Protein AF-0000000074076017 (afdb_homodimer)

Nearest PDB structures (foldseek):
  8bij-assembly1_B  TM=5.855E-01  e=9.020E-02  Photorhabdus laumondii subsp. laumondii TTO1
  6ix7-assembly1_A  TM=5.011E-01  e=6.304E-02  Aspergillus flavus NRRL3357
  6inw-assembly1_A  TM=4.807E-01  e=4.151E-02  Aspergillus flavus NRRL3357
  6ix3-assembly1_A  TM=4.931E-01  e=9.020E-02  Aspergillus flavus NRRL3357
  7wvs-assembly1_A  TM=3.863E-01  e=3.684E-02  Aspergillus carbonarius ITEM 5010

Sequence (312 aa):
MDAHAKLVGPDVWINQRTGEIIETQTLTKDIKGDVDVGFHKLWIGHILETIDEVGNAKVKVLFWLIRNMDSSNMVKATVRQIAERSGVGEATVKRLMAALRKANVVKLEYGGRWVLNPAVVFKGGHSRRMNVLIRYQSMEQQQLPLELPGNQKKAAMDAHAKLVGPDVWINQRTGEIIETQTLTKDIKGDVDVGFHKLWIGHILETIDEVGNAKVKVLFWLIRNMDSSNMVKATVRQIAERSGVGEATVKRLMAALRKANVVKLEYGGRWVLNPAVVFKGGHSRRMNVLIRYQSMEQQQLPLELPGNQKKAA

Organism: Necator americanus (NCBI:txid51031)

Solvent-accessible surface area (backbone atoms only — not comparable to full-atom values): 18352 Å² total; per-residue (Å²): 138,80,88,74,81,76,80,74,79,70,55,67,59,68,49,82,89,79,64,52,69,44,70,44,59,65,77,69,66,79,71,70,50,66,76,63,66,78,33,31,33,31,22,55,74,60,47,51,72,57,25,76,77,38,52,40,68,51,42,41,45,53,50,46,49,65,71,56,32,47,91,72,30,38,29,83,48,42,65,64,52,47,13,66,74,51,74,32,58,50,72,58,45,50,52,50,52,52,52,33,37,74,64,59,46,31,41,51,50,81,92,33,30,34,34,45,30,49,85,39,39,42,65,76,50,65,70,61,44,51,54,41,35,54,53,60,69,70,54,70,70,62,78,75,70,75,65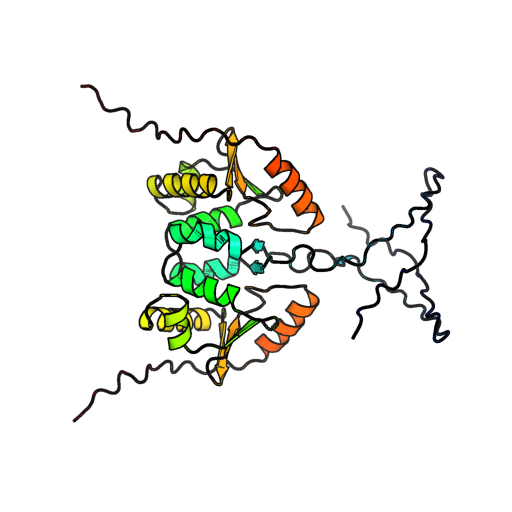,64,75,72,77,65,73,75,85,115,136,78,86,71,79,73,78,75,76,72,58,68,59,66,47,82,89,78,65,52,68,44,71,44,62,67,77,65,68,75,70,72,51,69,73,64,68,77,33,31,33,32,21,54,74,59,47,50,73,56,26,77,76,37,52,41,66,50,43,41,44,51,50,46,49,65,71,56,33,47,91,73,31,38,28,83,48,42,65,65,52,48,14,66,74,52,72,34,56,50,72,58,45,50,52,49,53,52,50,34,37,75,64,60,46,32,41,51,52,81,91,32,29,34,33,46,30,48,85,39,38,41,64,74,50,63,73,60,44,51,55,41,36,54,53,58,68,69,55,70,70,61,78,76,70,75,64,66,72,74,76,63,72,75,83,117

Radius of gyration: 24.8 Å; Cα contacts (8 Å, |Δi|>4): 392; chains: 2; bounding box: 81×65×38 Å

pLDDT: mean 70.75, std 26.22, range [20.38, 97.62]

Foldseek 3Di:
DDPDPPQDFFDFDADVPPRDTPSHSCCVPPVLPPVLPPDDDDPLVVCVVVCVVPDDLLVLLVSVLQVQADQLQKDADDLVRSCVVSVHDSVVSLVSVVVCVVVLQWADDPRRIIHGALNVDHDDDDVSSVVSNVVSVVDDHDDPPVVVVPVPPPPD/DDPDPPQDDFPFDADVPPRDTPSCSCVVVPVLPPVLPPDDDDPLVVCVVVCVVPDDLLVLLVSVLQVQADQLQKDADDLVRSCVVSVHDSVVSLVSVVVCVVVLQWADDPRRIIHGALNHDHDDDDVSSVVSNVVSVVDDHPDPPVVVVPVPPPPD

Secondary structure (DSSP, 8-state):
------------EE-TTT--EE-------S--S-SSTTPEEE-HHHHHHHHTTT--HHHHHHHHHHHH--TTSEEE--HHHHHHHHT--HHHHHHHHHHHHHTTSEEEETTTEEEE-TTTEE-S-HHHHHHHHHHHHH----------TT------/------------EE-TTT--EE-------S--S-SSTTPEEE-HHHHHHHHTTT--HHHHHHHHHHHH--TTSEEE--HHHHHHHHT--HHHHHHHHHHHHHTTSEEEETTTEEEE-TTTEE-S-HHHHHHHHHHHHH----------TT------

Structure (mmCIF, N/CA/C/O backbone):
data_AF-0000000074076017-model_v1
#
loop_
_entity.id
_entity.type
_entity.pdbx_description
1 polymer 'Firmicute plasmid replication protein'
#
loop_
_atom_site.group_PDB
_atom_site.id
_atom_site.type_symbol
_atom_site.label_atom_id
_atom_site.label_alt_id
_atom_site.label_comp_id
_atom_site.label_asym_id
_atom_site.label_entity_id
_atom_site.label_seq_id
_atom_site.pdbx_PDB_ins_code
_atom_site.Cartn_x
_atom_site.Cartn_y
_atom_site.Cartn_z
_atom_site.occupancy
_atom_site.B_iso_or_equiv
_atom_site.auth_seq_id
_atom_site.auth_comp_id
_atom_site.auth_asym_id
_atom_site.auth_atom_id
_atom_site.pdbx_PDB_model_num
ATOM 1 N N . MET A 1 1 ? 25.312 -22.094 10.094 1 20.38 1 MET A N 1
ATOM 2 C CA . MET A 1 1 ? 26.297 -21.578 9.141 1 20.38 1 MET A CA 1
ATOM 3 C C . MET A 1 1 ? 26.469 -20.078 9.305 1 20.38 1 MET A C 1
ATOM 5 O O . MET A 1 1 ? 25.5 -19.312 9.219 1 20.38 1 MET A O 1
ATOM 9 N N . ASP A 1 2 ? 27.531 -19.469 10.086 1 21.5 2 ASP A N 1
ATOM 10 C CA . ASP A 1 2 ? 27.766 -18.312 10.938 1 21.5 2 ASP A CA 1
ATOM 11 C C . ASP A 1 2 ? 28.062 -17.062 10.094 1 21.5 2 ASP A C 1
ATOM 13 O O . ASP A 1 2 ? 29 -17.062 9.289 1 21.5 2 ASP A O 1
ATOM 17 N N . ALA A 1 3 ? 27.109 -16.312 9.703 1 26.08 3 ALA A N 1
ATOM 18 C CA . ALA A 1 3 ? 27.297 -15.133 8.852 1 26.08 3 ALA A CA 1
ATOM 19 C C . ALA A 1 3 ? 28.391 -14.219 9.414 1 26.08 3 ALA A C 1
ATOM 21 O O . ALA A 1 3 ? 28.219 -13.625 10.484 1 26.08 3 ALA A O 1
ATOM 22 N N . HIS A 1 4 ? 29.781 -14.516 9.43 1 25.91 4 HIS A N 1
ATOM 23 C CA . HIS A 1 4 ? 30.922 -13.828 10.008 1 25.91 4 HIS A CA 1
ATOM 24 C C . HIS A 1 4 ? 31.109 -12.453 9.383 1 25.91 4 HIS A C 1
ATOM 26 O O . HIS A 1 4 ? 31.109 -12.312 8.156 1 25.91 4 HIS A O 1
ATOM 32 N N . ALA A 1 5 ? 30.891 -11.359 10.07 1 25.94 5 ALA A N 1
ATOM 33 C CA . ALA A 1 5 ? 31.062 -9.922 9.891 1 25.94 5 ALA A CA 1
ATOM 34 C C . ALA A 1 5 ? 32.531 -9.586 9.578 1 25.94 5 ALA A C 1
ATOM 36 O O . ALA A 1 5 ? 33.406 -9.875 10.383 1 25.94 5 ALA A O 1
ATOM 37 N N . LYS A 1 6 ? 33.094 -10.023 8.539 1 27.81 6 LYS A N 1
ATOM 38 C CA . LYS A 1 6 ? 34.531 -9.688 8.43 1 27.81 6 LYS A CA 1
ATOM 39 C C . LYS A 1 6 ? 34.719 -8.172 8.414 1 27.81 6 LYS A C 1
ATOM 41 O O . LYS A 1 6 ? 34.031 -7.457 7.688 1 27.81 6 LYS A O 1
ATOM 46 N N . LEU A 1 7 ? 35.344 -7.582 9.422 1 25.86 7 LEU A N 1
ATOM 47 C CA . LEU A 1 7 ? 35.844 -6.262 9.766 1 25.86 7 LEU A CA 1
ATOM 48 C C . LEU A 1 7 ? 36.719 -5.715 8.641 1 25.86 7 LEU A C 1
ATOM 50 O O . LEU A 1 7 ? 37.656 -6.383 8.188 1 25.86 7 LEU A O 1
ATOM 54 N N . VAL A 1 8 ? 36.25 -5.23 7.559 1 31.55 8 VAL A N 1
ATOM 55 C CA . VAL A 1 8 ? 37.219 -4.684 6.617 1 31.55 8 VAL A CA 1
ATOM 56 C C . VAL A 1 8 ? 37.938 -3.496 7.25 1 31.55 8 VAL A C 1
ATOM 58 O O . VAL A 1 8 ? 37.375 -2.758 8.047 1 31.55 8 VAL A O 1
ATOM 61 N N . GLY A 1 9 ? 39.25 -3.398 7.438 1 29.64 9 GLY A N 1
ATOM 62 C CA . GLY A 1 9 ? 40.219 -2.484 8.016 1 29.64 9 GLY A CA 1
ATOM 63 C C . GLY A 1 9 ? 39.875 -1.024 7.781 1 29.64 9 GLY A C 1
ATOM 64 O O . GLY A 1 9 ? 38.969 -0.708 7.004 1 29.64 9 GLY A O 1
ATOM 65 N N . PRO A 1 10 ? 40.688 -0.028 8.445 1 30.12 10 PRO A N 1
ATOM 66 C CA . PRO A 1 10 ? 40.531 1.41 8.68 1 30.12 10 PRO A CA 1
ATOM 67 C C . PRO A 1 10 ? 40.656 2.23 7.395 1 30.12 10 PRO A C 1
ATOM 69 O O . PRO A 1 10 ? 41.5 1.948 6.551 1 30.12 10 PRO A O 1
ATOM 72 N N . ASP A 1 11 ? 39.906 2.469 6.426 1 34.12 11 ASP A N 1
ATOM 73 C CA . ASP A 1 11 ? 40.344 3.268 5.285 1 34.12 11 ASP A CA 1
ATOM 74 C C . ASP A 1 11 ? 40.312 4.758 5.613 1 34.12 11 ASP A C 1
ATOM 76 O O . ASP A 1 11 ? 39.469 5.219 6.379 1 34.12 11 ASP A O 1
ATOM 80 N N . VAL A 1 12 ? 41.531 5.379 5.727 1 35.31 12 VAL A N 1
ATOM 81 C CA . VAL A 1 12 ? 41.844 6.773 6.004 1 35.31 12 VAL A CA 1
ATOM 82 C C . VAL A 1 12 ? 41.5 7.633 4.785 1 35.31 12 VAL A C 1
ATOM 84 O O . VAL A 1 12 ? 41.969 7.355 3.676 1 35.31 12 VAL A O 1
ATOM 87 N N . TRP A 1 13 ? 40.469 8.391 4.609 1 36.28 13 TRP A N 1
ATOM 88 C CA . TRP A 1 13 ? 40.125 9.25 3.473 1 36.28 13 TRP A CA 1
ATOM 89 C C . TRP A 1 13 ? 40.531 10.695 3.754 1 36.28 13 TRP A C 1
ATOM 91 O O . TRP A 1 13 ? 40.375 11.18 4.875 1 36.28 13 TRP A O 1
ATOM 101 N N . ILE A 1 14 ? 41.562 11.328 3.119 1 33.97 14 ILE A N 1
ATOM 102 C CA . ILE A 1 14 ? 42.062 12.688 3.281 1 33.97 14 ILE A CA 1
ATOM 103 C C . ILE A 1 14 ? 41.375 13.625 2.311 1 33.97 14 ILE A C 1
ATOM 105 O O . ILE A 1 14 ? 41.219 13.32 1.124 1 33.97 14 ILE A O 1
ATOM 109 N N . ASN A 1 15 ? 40.781 14.922 2.721 1 34.12 15 ASN A N 1
ATOM 110 C CA . ASN A 1 15 ? 40.156 16 1.948 1 34.12 15 ASN A CA 1
ATOM 111 C C . ASN A 1 15 ? 41.219 16.859 1.255 1 34.12 15 ASN A C 1
ATOM 113 O O . ASN A 1 15 ? 42.156 17.359 1.9 1 34.12 15 ASN A O 1
ATOM 117 N N . GLN A 1 16 ? 41.406 16.906 0.09 1 38.16 16 GLN A N 1
ATOM 118 C CA . GLN A 1 16 ? 42.469 17.594 -0.639 1 38.16 16 GLN A CA 1
ATOM 119 C C . GLN A 1 16 ? 42.438 19.094 -0.387 1 38.16 16 GLN A C 1
ATOM 121 O O . GLN A 1 16 ? 43.469 19.75 -0.347 1 38.16 16 GLN A O 1
ATOM 126 N N . ARG A 1 17 ? 41.25 19.641 -0.378 1 34.56 17 ARG A N 1
ATOM 127 C CA . ARG A 1 17 ? 41.188 21.094 -0.317 1 34.56 17 ARG A CA 1
ATOM 128 C C . ARG A 1 17 ? 41.688 21.609 1.027 1 34.56 17 ARG A C 1
ATOM 130 O O . ARG A 1 17 ? 42.438 22.562 1.081 1 34.56 17 ARG A O 1
ATOM 137 N N . THR A 1 18 ? 41.219 20.938 2.195 1 39.97 18 THR A N 1
ATOM 138 C CA . THR A 1 18 ? 41.469 21.516 3.512 1 39.97 18 THR A CA 1
ATOM 139 C C . THR A 1 18 ? 42.625 20.828 4.203 1 39.97 18 THR A C 1
ATOM 141 O O . THR A 1 18 ? 43.188 21.344 5.176 1 39.97 18 THR A O 1
ATOM 144 N N . GLY A 1 19 ? 43.281 19.75 3.887 1 35.03 19 GLY A N 1
ATOM 145 C CA . GLY A 1 19 ? 44.344 19.031 4.582 1 35.03 19 GLY A CA 1
ATOM 146 C C . GLY A 1 19 ? 43.812 18.078 5.641 1 35.03 19 GLY A C 1
ATOM 147 O O . GLY A 1 19 ? 44.594 17.438 6.344 1 35.03 19 GLY A O 1
ATOM 148 N N . GLU A 1 20 ? 42.719 18.312 6.129 1 31.77 20 GLU A N 1
ATOM 149 C CA . GLU A 1 20 ? 42.281 17.578 7.312 1 31.77 20 GLU A CA 1
ATOM 150 C C . GLU A 1 20 ? 42.281 16.078 7.059 1 31.77 20 GLU A C 1
ATOM 152 O O . GLU A 1 20 ? 41.906 15.625 5.969 1 31.77 20 GLU A O 1
ATOM 157 N N . ILE A 1 21 ? 43.094 15.297 7.758 1 31.3 21 ILE A N 1
ATOM 158 C CA . ILE A 1 21 ? 43.25 13.844 7.809 1 31.3 21 ILE A CA 1
ATOM 159 C C . ILE A 1 21 ? 42.094 13.211 8.555 1 31.3 21 ILE A C 1
ATOM 161 O O . ILE A 1 21 ? 41.75 13.633 9.664 1 31.3 21 ILE A O 1
ATOM 165 N N . ILE A 1 22 ? 40.969 13.016 8.156 1 31 22 ILE A N 1
ATOM 166 C CA . ILE A 1 22 ? 40.094 12.32 9.102 1 31 22 ILE A CA 1
ATO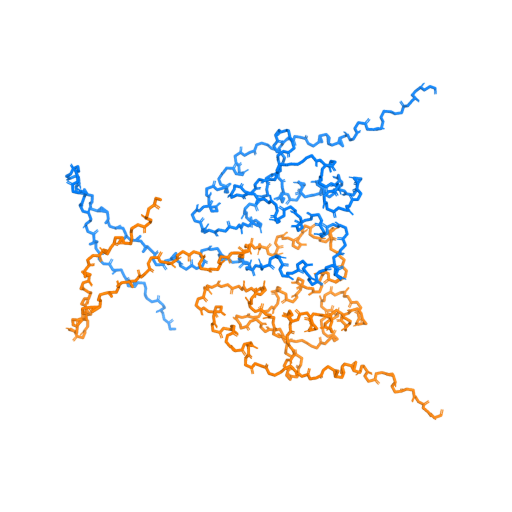M 167 C C . ILE A 1 22 ? 40.344 10.812 9.023 1 31 22 ILE A C 1
ATOM 169 O O . ILE A 1 22 ? 40.594 10.273 7.941 1 31 22 ILE A O 1
ATOM 173 N N . GLU A 1 23 ? 40.906 10.242 9.891 1 29.41 23 GLU A N 1
ATOM 174 C CA . GLU A 1 23 ? 40.969 8.805 10.109 1 29.41 23 GLU A CA 1
ATOM 175 C C . GLU A 1 23 ? 39.562 8.18 10.148 1 29.41 23 GLU A C 1
ATOM 177 O O . GLU A 1 23 ? 38.75 8.578 10.961 1 29.41 23 GLU A O 1
ATOM 182 N N . THR A 1 24 ? 38.625 8.484 9.375 1 27.62 24 THR A N 1
ATOM 183 C CA . THR A 1 24 ? 37.375 7.93 9.812 1 27.62 24 THR A CA 1
ATOM 184 C C . THR A 1 24 ? 37.344 6.418 9.617 1 27.62 24 THR A C 1
ATOM 186 O O . THR A 1 24 ? 37.844 5.906 8.625 1 27.62 24 THR A O 1
ATOM 189 N N . GLN A 1 25 ? 37.656 5.602 10.453 1 26.59 25 GLN A N 1
ATOM 190 C CA . GLN A 1 25 ? 37.344 4.176 10.5 1 26.59 25 GLN A CA 1
ATOM 191 C C . GLN A 1 25 ? 35.969 3.896 9.898 1 26.59 25 GLN A C 1
ATOM 193 O O . GLN A 1 25 ? 34.938 4.168 10.523 1 26.59 25 GLN A O 1
ATOM 198 N N . THR A 1 26 ? 35.625 4.504 8.773 1 26.7 26 THR A N 1
ATOM 199 C CA . THR A 1 26 ? 34.188 4.445 8.508 1 26.7 26 THR A CA 1
ATOM 200 C C . THR A 1 26 ? 33.719 3 8.453 1 26.7 26 THR A C 1
ATOM 202 O O . THR A 1 26 ? 34.156 2.229 7.598 1 26.7 26 THR A O 1
ATOM 205 N N . LEU A 1 27 ? 33.812 2.092 9.43 1 24.69 27 LEU A N 1
ATOM 206 C CA . LEU A 1 27 ? 32.938 0.941 9.641 1 24.69 27 LEU A CA 1
ATOM 207 C C . LEU A 1 27 ? 31.609 1.12 8.906 1 24.69 27 LEU A C 1
ATOM 209 O O . LEU A 1 27 ? 30.75 1.871 9.359 1 24.69 27 LEU A O 1
ATOM 213 N N . THR A 1 28 ? 31.594 1.646 7.766 1 28.39 28 THR A N 1
ATOM 214 C CA . THR A 1 28 ? 30.422 1.836 6.934 1 28.39 28 THR A CA 1
ATOM 215 C C . THR A 1 28 ? 29.609 0.546 6.844 1 28.39 28 THR A C 1
ATOM 217 O O . THR A 1 28 ? 30.062 -0.442 6.266 1 28.39 28 THR A O 1
ATOM 220 N N . LYS A 1 29 ? 29.25 -0.044 7.91 1 29.8 29 LYS A N 1
ATOM 221 C CA . LYS A 1 29 ? 28.438 -1.242 8.125 1 29.8 29 LYS A CA 1
ATOM 222 C C . LYS A 1 29 ? 27.594 -1.562 6.902 1 29.8 29 LYS A C 1
ATOM 224 O O . LYS A 1 29 ? 26.891 -0.692 6.383 1 29.8 29 LYS A O 1
ATOM 229 N N . ASP A 1 30 ? 28.016 -2.352 5.957 1 31.27 30 ASP A N 1
ATOM 230 C CA . ASP A 1 30 ? 27.375 -3.172 4.93 1 31.27 30 ASP A CA 1
ATOM 231 C C . ASP A 1 30 ? 25.906 -3.379 5.238 1 31.27 30 ASP A C 1
ATOM 233 O O . ASP A 1 30 ? 25.281 -4.312 4.73 1 31.27 30 ASP A O 1
ATOM 237 N N . ILE A 1 31 ? 25.484 -3.021 6.336 1 33.38 31 ILE A N 1
ATOM 238 C CA . ILE A 1 31 ? 24.062 -2.914 6.691 1 33.38 31 ILE A CA 1
ATOM 239 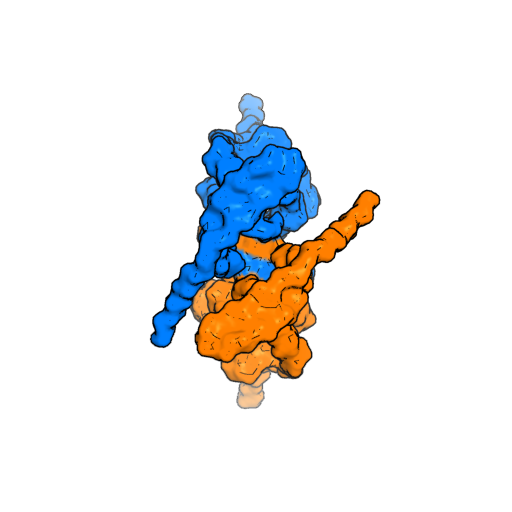C C . ILE A 1 31 ? 23.312 -2.197 5.578 1 33.38 31 ILE A C 1
ATOM 241 O O . ILE A 1 31 ? 22.906 -1.042 5.734 1 33.38 31 ILE A O 1
ATOM 245 N N . LYS A 1 32 ? 23.922 -1.704 4.66 1 39.81 32 LYS A N 1
ATOM 246 C CA . LYS A 1 32 ? 23.266 -1.249 3.443 1 39.81 32 LYS A CA 1
ATOM 247 C C . LYS A 1 32 ? 22 -2.061 3.17 1 39.81 32 LYS A C 1
ATOM 249 O O . LYS A 1 32 ? 21.391 -1.927 2.111 1 39.81 32 LYS A O 1
ATOM 254 N N . GLY A 1 33 ? 21.969 -3.184 3.701 1 39.47 33 GLY A N 1
ATOM 255 C CA . GLY A 1 33 ? 20.766 -3.996 3.545 1 39.47 33 GLY A CA 1
ATOM 256 C C . GLY A 1 33 ? 19.484 -3.199 3.684 1 39.47 33 GLY A C 1
ATOM 257 O O . GLY A 1 33 ? 19.516 -2.031 4.078 1 39.47 33 GLY A O 1
ATOM 258 N N . ASP A 1 34 ? 18.484 -3.723 3.053 1 49.12 34 ASP A N 1
ATOM 259 C CA . ASP A 1 34 ? 17.141 -3.16 3.006 1 49.12 34 ASP A CA 1
ATOM 260 C C . ASP A 1 34 ? 16.703 -2.652 4.379 1 49.12 34 ASP A C 1
ATOM 262 O O . ASP A 1 34 ? 16.219 -3.426 5.211 1 49.12 34 ASP A O 1
ATOM 266 N N . VAL A 1 35 ? 17.531 -1.625 5.004 1 55.53 35 VAL A N 1
ATOM 267 C CA . VAL A 1 35 ? 17.266 -1.035 6.312 1 55.53 35 VAL A CA 1
ATOM 268 C C . VAL A 1 35 ? 15.773 -0.764 6.469 1 55.53 35 VAL A C 1
ATOM 270 O O . VAL A 1 35 ? 15.273 -0.633 7.586 1 55.53 35 VAL A O 1
ATOM 273 N N . ASP A 1 36 ? 15.172 -0.475 5.426 1 65.38 36 ASP A N 1
ATOM 274 C CA . ASP A 1 36 ? 13.727 -0.352 5.566 1 65.38 36 ASP A CA 1
ATOM 275 C C . ASP A 1 36 ? 13.055 -1.724 5.555 1 65.38 36 ASP A C 1
ATOM 277 O O . ASP A 1 36 ? 12.203 -1.997 4.707 1 65.38 36 ASP A O 1
ATOM 281 N N . VAL A 1 37 ? 13.609 -2.471 6.684 1 66.44 37 VAL A N 1
ATOM 282 C CA . VAL A 1 37 ? 13.109 -3.832 6.855 1 66.44 37 VAL A CA 1
ATOM 283 C C . VAL A 1 37 ? 11.633 -3.795 7.246 1 66.44 37 VAL A C 1
ATOM 285 O O . VAL A 1 37 ? 11.203 -2.904 7.98 1 66.44 37 VAL A O 1
ATOM 288 N N . GLY A 1 38 ? 10.812 -4.434 6.621 1 78.88 38 GLY A N 1
ATOM 289 C CA . GLY A 1 38 ? 9.398 -4.527 6.953 1 78.88 38 GLY A CA 1
ATOM 290 C C . GLY A 1 38 ? 8.5 -3.885 5.91 1 78.88 38 GLY A C 1
ATOM 291 O O . GLY A 1 38 ? 7.309 -4.188 5.844 1 78.88 38 GLY A O 1
ATOM 292 N N . PHE A 1 39 ? 9.195 -2.963 5.184 1 87.88 39 PHE A N 1
ATOM 293 C CA . PHE A 1 39 ? 8.398 -2.242 4.195 1 87.88 39 PHE A CA 1
ATOM 294 C C . PHE A 1 39 ? 8.188 -3.09 2.947 1 87.88 39 PHE A C 1
ATOM 296 O O . PHE A 1 39 ? 9.102 -3.789 2.506 1 87.88 39 PHE A O 1
ATOM 303 N N . HIS A 1 40 ? 6.973 -2.986 2.514 1 91.25 40 HIS A N 1
ATOM 304 C CA . HIS A 1 40 ? 6.672 -3.451 1.165 1 91.25 40 HIS A CA 1
ATOM 305 C C . HIS A 1 40 ? 6.766 -2.311 0.156 1 91.25 40 HIS A C 1
ATOM 307 O O . HIS A 1 40 ? 6.355 -1.185 0.445 1 91.25 40 HIS A O 1
ATOM 313 N N . LYS A 1 41 ? 7.344 -2.641 -0.947 1 90.62 41 LYS A N 1
ATOM 314 C CA . LYS A 1 41 ? 7.324 -1.714 -2.074 1 90.62 41 LYS A CA 1
ATOM 315 C C . LYS A 1 41 ? 6.066 -1.899 -2.918 1 90.62 41 LYS A C 1
ATOM 317 O O . LYS A 1 41 ? 5.777 -3.008 -3.375 1 90.62 41 LYS A O 1
ATOM 322 N N . LEU A 1 42 ? 5.301 -0.85 -2.998 1 91.5 42 LEU A N 1
ATOM 323 C CA . LEU A 1 42 ? 4.078 -0.871 -3.793 1 91.5 42 LEU A CA 1
ATOM 324 C C . LEU A 1 42 ? 4.113 0.2 -4.879 1 91.5 42 LEU A C 1
ATOM 326 O O . LEU A 1 42 ? 4.457 1.354 -4.605 1 91.5 42 LEU A O 1
ATOM 330 N N . TRP A 1 43 ? 3.941 -0.295 -6.082 1 87.06 43 TRP A N 1
ATOM 331 C CA . TRP A 1 43 ? 3.693 0.684 -7.137 1 87.06 43 TRP A CA 1
ATOM 332 C C . TRP A 1 43 ? 2.244 1.156 -7.113 1 87.06 43 TRP A C 1
ATOM 334 O O . TRP A 1 43 ? 1.376 0.546 -7.742 1 87.06 43 TRP A O 1
ATOM 344 N N . ILE A 1 44 ? 2.01 2.209 -6.504 1 78.56 44 ILE A N 1
ATOM 345 C CA . ILE A 1 44 ? 0.667 2.699 -6.215 1 78.56 44 ILE A CA 1
ATOM 346 C C . ILE A 1 44 ? -0.053 3.027 -7.523 1 78.56 44 ILE A C 1
ATOM 348 O O . ILE A 1 44 ? -1.256 2.785 -7.652 1 78.56 44 ILE A O 1
ATOM 352 N N . GLY A 1 45 ? 0.681 3.592 -8.539 1 74 45 GLY A N 1
ATOM 353 C CA . GLY A 1 45 ? 0.062 3.861 -9.82 1 74 45 GLY A CA 1
ATOM 354 C C . GLY A 1 45 ? -0.585 2.637 -10.445 1 74 45 GLY A C 1
ATOM 355 O O . GLY A 1 45 ? -1.716 2.705 -10.93 1 74 45 GLY A O 1
ATOM 356 N N . HIS A 1 46 ? 0.059 1.546 -10.359 1 73.81 46 HIS A N 1
ATOM 357 C CA . HIS A 1 46 ? -0.452 0.317 -10.961 1 73.81 46 HIS A CA 1
ATOM 358 C C . HIS A 1 46 ? -1.566 -0.286 -10.109 1 73.81 46 HIS A C 1
ATOM 360 O O . HIS A 1 46 ? -2.543 -0.817 -10.641 1 73.81 46 HIS A O 1
ATOM 366 N N . ILE A 1 47 ? -1.414 -0.201 -8.805 1 72.56 47 ILE A N 1
ATOM 367 C CA . ILE A 1 47 ? -2.432 -0.734 -7.906 1 72.56 47 ILE A CA 1
ATOM 368 C C . ILE A 1 47 ? -3.74 0.029 -8.102 1 72.56 47 ILE A C 1
ATOM 370 O O . ILE A 1 47 ? -4.812 -0.574 -8.164 1 72.56 47 ILE A O 1
ATOM 374 N N . LEU A 1 48 ? -3.602 1.332 -8.195 1 69.06 48 LEU A N 1
ATOM 375 C CA . LEU A 1 48 ? -4.773 2.184 -8.375 1 69.06 48 LEU A CA 1
ATOM 376 C C . LEU A 1 48 ? -5.492 1.854 -9.68 1 69.06 48 LEU A C 1
ATOM 378 O O . LEU A 1 48 ? -6.723 1.925 -9.75 1 69.06 48 LEU A O 1
ATOM 382 N N . GLU A 1 49 ? -4.797 1.53 -10.672 1 69.06 49 GLU A N 1
ATOM 383 C CA . GLU A 1 49 ? -5.398 1.165 -11.945 1 69.06 49 GLU A CA 1
ATOM 384 C C . GLU A 1 49 ? -6.223 -0.112 -11.828 1 69.06 49 GLU A C 1
ATOM 386 O O . GLU A 1 49 ? -7.199 -0.3 -12.555 1 69.06 49 GLU A O 1
ATOM 391 N N . THR A 1 50 ? -5.797 -0.946 -10.898 1 62.5 50 THR A N 1
ATOM 392 C CA . THR A 1 50 ? -6.473 -2.227 -10.719 1 62.5 50 THR A CA 1
ATOM 393 C C . THR A 1 50 ? -7.566 -2.115 -9.664 1 62.5 50 THR A C 1
ATOM 395 O O . THR A 1 50 ? -8.562 -2.844 -9.711 1 62.5 50 THR A O 1
ATOM 398 N N . ILE A 1 51 ? -7.32 -1.07 -8.719 1 58.31 51 ILE A N 1
ATOM 399 C CA . ILE A 1 51 ? -8.117 -0.932 -7.504 1 58.31 51 ILE A CA 1
ATOM 400 C C . ILE A 1 51 ? -9.5 -0.372 -7.852 1 58.31 51 ILE A C 1
ATOM 402 O O . ILE A 1 51 ? -10.484 -0.663 -7.172 1 58.31 51 ILE A O 1
ATOM 406 N N . ASP A 1 52 ? -9.547 0.617 -8.883 1 59.59 52 ASP A N 1
ATOM 407 C CA . ASP A 1 52 ? -10.883 1.168 -9.102 1 59.59 52 ASP A CA 1
ATOM 408 C C . ASP A 1 52 ? -11.953 0.092 -8.938 1 59.59 52 ASP A C 1
ATOM 410 O O . ASP A 1 52 ? -13.07 0.38 -8.5 1 59.59 52 ASP A O 1
ATOM 414 N N . GLU A 1 53 ? -11.484 -1.075 -9.055 1 57.81 53 GLU A N 1
ATOM 415 C CA . GLU A 1 53 ? -12.43 -2.174 -8.859 1 57.81 53 GLU A CA 1
ATOM 416 C C . GLU A 1 53 ? -12.484 -2.6 -7.395 1 57.81 53 GLU A C 1
ATOM 418 O O . GLU A 1 53 ? -13.469 -3.201 -6.957 1 57.81 53 GLU A O 1
ATOM 423 N N . VAL A 1 54 ? -11.508 -2.207 -6.688 1 56.78 54 VAL A N 1
ATOM 424 C CA . VAL A 1 54 ? -11.352 -2.865 -5.395 1 56.78 54 VAL A CA 1
ATOM 425 C C . VAL A 1 54 ? -11.578 -1.857 -4.27 1 56.78 54 VAL A C 1
ATOM 427 O O . VAL A 1 54 ? -12.156 -2.191 -3.234 1 56.78 54 VAL A O 1
ATOM 430 N N . GLY A 1 55 ? -11.375 -0.601 -4.652 1 63.88 55 GLY A N 1
ATOM 431 C CA . GLY A 1 55 ? -11.297 0.274 -3.494 1 63.88 55 GLY A CA 1
ATOM 432 C C . GLY A 1 55 ? -12.602 0.98 -3.182 1 63.88 55 GLY A C 1
ATOM 433 O O . GLY A 1 55 ? -13.43 1.183 -4.07 1 63.88 55 GLY A O 1
ATOM 434 N N . ASN A 1 56 ? -12.867 1.112 -1.838 1 78.06 56 ASN A N 1
ATOM 435 C CA . ASN A 1 56 ? -13.945 1.97 -1.371 1 78.06 56 ASN A CA 1
ATOM 436 C C . ASN A 1 56 ? -13.492 3.416 -1.214 1 78.06 56 ASN A C 1
ATOM 438 O O . ASN A 1 56 ? -12.375 3.766 -1.605 1 78.06 56 ASN A O 1
ATOM 442 N N . ALA A 1 57 ? -14.438 4.266 -0.778 1 81.31 57 ALA A N 1
ATOM 443 C CA . ALA A 1 57 ? -14.18 5.699 -0.646 1 81.31 57 ALA A CA 1
ATOM 444 C C . ALA A 1 57 ? -12.969 5.961 0.243 1 81.31 57 ALA A C 1
ATOM 446 O O . ALA A 1 57 ? -12.156 6.844 -0.047 1 81.31 57 ALA A O 1
ATOM 447 N N . LYS A 1 58 ? -12.703 5.16 1.299 1 83.12 58 LYS A N 1
ATOM 448 C CA . LYS A 1 58 ? -11.609 5.359 2.236 1 83.12 58 LYS A CA 1
ATOM 449 C C . LYS A 1 58 ? -10.266 5.039 1.586 1 83.12 58 LYS A C 1
ATOM 451 O O . LYS A 1 58 ? -9.297 5.785 1.749 1 83.12 58 LYS A O 1
ATOM 456 N N . VAL A 1 59 ? -10.297 4.02 0.826 1 82.94 59 VAL A N 1
ATOM 457 C CA . VAL A 1 59 ? -9.078 3.59 0.148 1 82.94 59 VAL A CA 1
ATOM 458 C C . VAL A 1 59 ? -8.703 4.605 -0.927 1 82.94 59 VAL A C 1
ATOM 460 O O . VAL A 1 59 ? -7.52 4.918 -1.107 1 82.94 59 VAL A O 1
ATOM 463 N N . LYS A 1 60 ? -9.695 5.074 -1.58 1 84.94 60 LYS A N 1
ATOM 464 C CA . LYS A 1 60 ? -9.453 6.094 -2.596 1 84.94 60 LYS A CA 1
ATOM 465 C C . LYS A 1 60 ? -8.75 7.309 -1.998 1 84.94 60 LYS A C 1
ATOM 467 O O . LYS A 1 60 ? -7.797 7.828 -2.578 1 84.94 60 LYS A O 1
ATOM 472 N N . VAL A 1 61 ? -9.188 7.754 -0.885 1 89.81 61 VAL A N 1
ATOM 473 C CA . VAL A 1 61 ? -8.609 8.93 -0.237 1 89.81 61 VAL A CA 1
ATOM 474 C C . VAL A 1 61 ? -7.18 8.609 0.214 1 89.81 61 VAL A C 1
ATOM 476 O O . VAL A 1 61 ? -6.266 9.406 -0.003 1 89.81 61 VAL A O 1
ATOM 479 N N . LEU A 1 62 ? -7.004 7.48 0.818 1 88.56 62 LEU A N 1
ATOM 480 C CA . LEU A 1 62 ? -5.688 7.082 1.3 1 88.56 62 LEU A CA 1
ATOM 481 C C . LEU A 1 62 ? -4.684 7.023 0.154 1 88.56 62 LEU A C 1
ATOM 483 O O . LEU A 1 62 ? -3.586 7.578 0.257 1 88.56 62 LEU A O 1
ATOM 487 N N . PHE A 1 63 ? -5.055 6.426 -0.884 1 86.44 63 PHE A N 1
ATOM 488 C CA . PHE A 1 63 ? -4.141 6.301 -2.014 1 86.44 63 PHE A CA 1
ATOM 489 C C . PHE A 1 63 ? -3.928 7.652 -2.688 1 86.44 63 PHE A C 1
ATOM 491 O O . PHE A 1 63 ? -2.84 7.93 -3.197 1 86.44 63 PHE A O 1
ATOM 498 N N . TRP A 1 64 ? -4.965 8.43 -2.709 1 90.75 64 TRP A N 1
ATOM 499 C CA . TRP A 1 64 ? -4.781 9.781 -3.225 1 90.75 64 TRP A CA 1
ATOM 500 C C . TRP A 1 64 ? -3.729 10.539 -2.422 1 90.75 64 TRP A C 1
ATOM 502 O O . TRP A 1 64 ? -2.877 11.227 -2.99 1 90.75 64 TRP A O 1
ATOM 512 N N . LEU A 1 65 ? -3.807 10.445 -1.074 1 93.5 65 LEU A N 1
ATOM 513 C CA . LEU A 1 65 ? -2.82 11.078 -0.209 1 93.5 65 LEU A CA 1
ATOM 514 C C . LEU A 1 65 ? -1.413 10.594 -0.539 1 93.5 65 LEU A C 1
ATOM 516 O O . LEU A 1 65 ? -0.496 11.406 -0.702 1 93.5 65 LEU A O 1
ATOM 520 N N . ILE A 1 66 ? -1.334 9.297 -0.651 1 92.25 66 ILE A N 1
ATOM 521 C CA . ILE A 1 66 ? -0.033 8.68 -0.887 1 92.25 66 ILE A CA 1
ATOM 522 C C . ILE A 1 66 ? 0.508 9.117 -2.246 1 92.25 66 ILE A C 1
ATOM 524 O O . ILE A 1 66 ? 1.696 9.422 -2.379 1 92.25 66 ILE A O 1
ATOM 528 N N . ARG A 1 67 ? -0.319 9.219 -3.197 1 89.69 67 ARG A N 1
ATOM 529 C CA . ARG A 1 67 ? 0.078 9.586 -4.551 1 89.69 67 ARG A CA 1
ATOM 530 C C . ARG A 1 67 ? 0.48 11.055 -4.625 1 89.69 67 ARG A C 1
ATOM 532 O O . ARG A 1 67 ? 1.295 11.445 -5.469 1 89.69 67 ARG A O 1
ATOM 539 N N . ASN A 1 68 ? -0.057 11.852 -3.736 1 93.75 68 ASN A N 1
ATOM 540 C CA . ASN A 1 68 ? 0.124 13.297 -3.877 1 93.75 68 ASN A CA 1
ATOM 541 C C . ASN A 1 68 ? 1.065 13.852 -2.811 1 93.75 68 ASN A C 1
ATOM 543 O O . ASN A 1 68 ? 1.278 15.062 -2.734 1 93.75 68 ASN A O 1
ATOM 547 N N . MET A 1 69 ? 1.593 13.023 -1.98 1 95.81 69 MET A N 1
ATOM 548 C CA . MET A 1 69 ? 2.553 13.508 -0.995 1 95.81 69 MET A CA 1
ATOM 549 C C . MET A 1 69 ? 3.873 13.883 -1.66 1 95.81 69 MET A C 1
ATOM 551 O O . MET A 1 69 ? 4.266 13.273 -2.656 1 95.81 69 MET A O 1
ATOM 555 N N . ASP A 1 70 ? 4.535 14.859 -1.133 1 95.81 70 ASP A N 1
ATOM 556 C CA . ASP A 1 70 ? 5.828 15.266 -1.671 1 95.81 70 ASP A CA 1
ATOM 557 C C . ASP A 1 70 ? 6.969 14.508 -0.99 1 95.81 70 ASP A C 1
ATOM 559 O O . ASP A 1 70 ? 6.734 13.555 -0.252 1 95.81 70 ASP A O 1
ATOM 563 N N . SER A 1 71 ? 8.203 14.93 -1.217 1 93.69 71 SER A N 1
ATOM 564 C CA . SER A 1 71 ? 9.383 14.219 -0.73 1 93.69 71 SER A CA 1
ATOM 565 C C . SER A 1 71 ? 9.484 14.297 0.79 1 93.69 71 SER A C 1
ATOM 567 O O . SER A 1 71 ? 10.242 13.547 1.405 1 93.69 71 SER A O 1
ATOM 569 N N . SER A 1 72 ? 8.773 15.234 1.372 1 95.25 72 SER A N 1
ATOM 570 C CA . SER A 1 72 ? 8.75 15.352 2.826 1 95.25 72 SER A CA 1
ATOM 571 C C . SER A 1 72 ? 7.516 14.688 3.418 1 95.25 72 SER A C 1
ATOM 573 O O . SER A 1 72 ? 7.184 14.898 4.586 1 95.25 72 SER A O 1
ATOM 575 N N . ASN A 1 73 ? 6.711 13.93 2.656 1 97.19 73 ASN A N 1
ATOM 576 C CA . ASN A 1 73 ? 5.488 13.234 3.037 1 97.19 73 ASN A CA 1
ATOM 577 C C . ASN A 1 73 ? 4.355 14.211 3.336 1 97.19 73 ASN A C 1
ATOM 579 O O . ASN A 1 73 ? 3.43 13.891 4.082 1 97.19 73 ASN A O 1
ATOM 583 N N . MET A 1 74 ? 4.449 15.352 2.715 1 97.5 74 MET A N 1
ATOM 584 C CA . MET A 1 74 ? 3.461 16.391 2.984 1 97.5 74 MET A CA 1
ATOM 585 C C . MET A 1 74 ? 2.477 16.516 1.827 1 97.5 74 MET A C 1
ATOM 587 O O . MET A 1 74 ? 2.875 16.5 0.662 1 97.5 74 MET A O 1
ATOM 591 N N . VAL A 1 75 ? 1.197 16.578 2.146 1 97.62 75 VAL A N 1
ATOM 592 C CA . VAL A 1 75 ? 0.124 16.859 1.204 1 97.62 75 VAL A CA 1
ATOM 593 C C . VAL A 1 75 ? -0.534 18.188 1.571 1 97.62 75 VAL A C 1
ATOM 595 O O . VAL A 1 75 ? -1.062 18.344 2.676 1 97.62 75 VAL A O 1
ATOM 598 N N . LYS A 1 76 ? -0.431 19.109 0.651 1 97.06 76 LYS A N 1
ATOM 599 C CA . LYS A 1 76 ? -1.089 20.391 0.877 1 97.06 76 LYS A CA 1
ATOM 600 C C . LYS A 1 76 ? -2.477 20.422 0.241 1 97.06 76 LYS A C 1
ATOM 602 O O . LYS A 1 76 ? -2.611 20.688 -0.956 1 97.06 76 LYS A O 1
ATOM 607 N N . ALA A 1 77 ? -3.467 20.25 1.045 1 97.12 77 ALA A N 1
ATOM 608 C CA . ALA A 1 77 ? -4.852 20.266 0.577 1 97.12 77 ALA A CA 1
ATOM 609 C C . ALA A 1 77 ? -5.828 20.344 1.747 1 97.12 77 ALA A C 1
ATOM 611 O O . ALA A 1 77 ? -5.645 19.672 2.762 1 97.12 77 ALA A O 1
ATOM 612 N N . THR A 1 78 ? -6.797 21.219 1.602 1 94.88 78 THR A N 1
ATOM 613 C CA . THR A 1 78 ? -7.871 21.234 2.586 1 94.88 78 THR A CA 1
ATOM 614 C C . THR A 1 78 ? -8.75 20 2.453 1 94.88 78 THR A C 1
ATOM 616 O O . THR A 1 78 ? -8.68 19.281 1.452 1 94.88 78 THR A O 1
ATOM 619 N N . VAL A 1 79 ? -9.562 19.75 3.49 1 94.88 79 VAL A N 1
ATOM 620 C CA . VAL A 1 79 ? -10.516 18.641 3.463 1 94.88 79 VAL A CA 1
ATOM 621 C C . VAL A 1 79 ? -11.406 18.766 2.227 1 94.88 79 VAL A C 1
ATOM 623 O O . VAL A 1 79 ? -11.648 17.766 1.534 1 94.88 79 VAL A O 1
ATOM 626 N N . ARG A 1 80 ? -11.805 19.984 1.915 1 96.12 80 ARG A N 1
ATOM 627 C CA . ARG A 1 80 ? -12.633 20.234 0.742 1 96.12 80 ARG A CA 1
ATOM 628 C C . ARG A 1 80 ? -11.891 19.875 -0.541 1 96.12 80 ARG A C 1
ATOM 630 O O . ARG A 1 80 ? -12.453 19.234 -1.435 1 96.12 80 ARG A O 1
ATOM 637 N N . GLN A 1 81 ? -10.703 20.234 -0.647 1 97.38 81 GLN A N 1
ATOM 638 C CA . GLN A 1 81 ? -9.891 19.922 -1.82 1 97.38 81 GLN A CA 1
ATOM 639 C C . GLN A 1 81 ? -9.648 18.422 -1.953 1 97.38 81 GLN A C 1
ATOM 641 O O . GLN A 1 81 ? -9.703 17.875 -3.057 1 97.38 81 GLN A O 1
ATOM 646 N N . ILE A 1 82 ? -9.383 17.75 -0.856 1 96.81 82 ILE A N 1
ATOM 647 C CA . ILE A 1 82 ? -9.211 16.297 -0.872 1 96.81 82 ILE A CA 1
ATOM 648 C C . ILE A 1 82 ? -10.484 15.625 -1.371 1 96.81 82 ILE A C 1
ATOM 650 O O . ILE A 1 82 ? -10.438 14.727 -2.213 1 96.81 82 ILE A O 1
ATOM 654 N N . ALA A 1 83 ? -11.602 16.094 -0.823 1 96.31 83 ALA A N 1
ATOM 655 C CA . ALA A 1 83 ? -12.898 15.562 -1.237 1 96.31 83 ALA A CA 1
ATOM 656 C C . ALA A 1 83 ? -13.102 15.727 -2.74 1 96.31 83 ALA A C 1
ATOM 658 O O . ALA A 1 83 ? -13.422 14.758 -3.439 1 96.31 83 ALA A O 1
ATOM 659 N N . GLU A 1 84 ? -12.859 16.875 -3.293 1 97.19 84 GLU A N 1
ATOM 660 C CA . GLU A 1 84 ? -13.062 17.203 -4.703 1 97.19 84 GLU A CA 1
ATOM 661 C C . GLU A 1 84 ? -12.133 16.375 -5.594 1 97.19 84 GLU A C 1
ATOM 663 O O . GLU A 1 84 ? -12.57 15.812 -6.602 1 97.19 84 GLU A O 1
ATOM 668 N N . ARG A 1 85 ? -10.922 16.203 -5.211 1 95.5 85 ARG A N 1
ATOM 669 C CA . ARG A 1 85 ? -9.906 15.602 -6.074 1 95.5 85 ARG A CA 1
ATOM 670 C C . ARG A 1 85 ? -9.938 14.078 -5.98 1 95.5 85 ARG A C 1
ATOM 672 O O . ARG A 1 85 ? -9.586 13.391 -6.938 1 95.5 85 ARG A O 1
ATOM 679 N N . SER A 1 86 ? -10.32 13.555 -4.887 1 90.94 86 SER A N 1
ATOM 680 C CA . SER A 1 86 ? -10.422 12.102 -4.734 1 90.94 86 SER A CA 1
ATOM 681 C C . SER A 1 86 ? -11.781 11.594 -5.195 1 90.94 86 SER A C 1
ATOM 683 O O . SER A 1 86 ? -11.961 10.391 -5.398 1 90.94 86 SER A O 1
ATOM 685 N N . GLY A 1 87 ? -12.758 12.461 -5.293 1 92.44 87 GLY A N 1
ATOM 686 C CA . GLY A 1 87 ? -14.094 12.055 -5.676 1 92.44 87 GLY A CA 1
ATOM 687 C C . GLY A 1 87 ? -14.867 11.398 -4.547 1 92.44 87 GLY A C 1
ATOM 688 O O . GLY A 1 87 ? -15.688 10.508 -4.777 1 92.44 87 GLY A O 1
ATOM 689 N N . VAL A 1 88 ? -14.484 11.812 -3.307 1 92.38 88 VAL A N 1
ATOM 690 C CA . VAL A 1 88 ? -15.117 11.273 -2.109 1 92.38 88 VAL A CA 1
ATOM 691 C C . VAL A 1 88 ? -15.82 12.391 -1.345 1 92.38 88 VAL A C 1
ATOM 693 O O . VAL A 1 88 ? -15.359 13.539 -1.357 1 92.38 88 VAL A O 1
ATOM 696 N N . GLY A 1 89 ? -16.969 12.039 -0.666 1 94.62 89 GLY A N 1
ATOM 697 C CA . GLY A 1 89 ? -17.719 13.039 0.076 1 94.62 89 GLY A CA 1
ATOM 698 C C . GLY A 1 89 ? -16.938 13.656 1.213 1 94.62 89 GLY A C 1
ATOM 699 O O . GLY A 1 89 ? -16.156 12.977 1.888 1 94.62 89 GLY A O 1
ATOM 700 N N . GLU A 1 90 ? -17.219 14.922 1.412 1 95.88 90 GLU A N 1
ATOM 701 C CA . GLU A 1 90 ? -16.469 15.695 2.404 1 95.88 90 GLU A CA 1
ATOM 702 C C . GLU A 1 90 ? -16.625 15.094 3.799 1 95.88 90 GLU A C 1
ATOM 704 O O . GLU A 1 90 ? -15.664 15.039 4.566 1 95.88 90 GLU A O 1
ATOM 709 N N . ALA A 1 91 ? -17.828 14.727 4.129 1 94.12 91 ALA A N 1
ATOM 710 C CA . ALA A 1 91 ? -18.062 14.141 5.441 1 94.12 91 ALA A CA 1
ATOM 711 C C . ALA A 1 91 ? -17.219 12.883 5.641 1 94.12 91 ALA A C 1
ATOM 713 O O . ALA A 1 91 ? -16.656 12.672 6.719 1 94.12 91 ALA A O 1
ATOM 714 N N . THR A 1 92 ? -17.078 12.055 4.566 1 90.62 92 THR A N 1
ATOM 715 C CA . THR A 1 92 ? -16.266 10.844 4.609 1 90.62 92 THR A CA 1
ATOM 716 C C . THR A 1 92 ? -14.797 11.18 4.766 1 90.62 92 THR A C 1
ATOM 718 O O . THR A 1 92 ? -14.086 10.562 5.566 1 90.62 92 THR A O 1
ATOM 721 N N . VAL A 1 93 ? -14.383 12.164 4.055 1 93.75 93 VAL A N 1
ATOM 722 C CA . VAL A 1 93 ? -12.984 12.586 4.129 1 93.75 93 VAL A CA 1
ATOM 723 C C . VAL A 1 93 ? -12.672 13.094 5.535 1 93.75 93 VAL A C 1
ATOM 725 O O . VAL A 1 93 ? -11.656 12.719 6.125 1 93.75 93 VAL A O 1
ATOM 728 N N . LYS A 1 94 ? -13.555 13.891 6.047 1 93.56 94 LYS A N 1
ATOM 729 C CA . LYS A 1 94 ? -13.352 14.438 7.387 1 93.56 94 LYS A CA 1
ATOM 730 C C . LYS A 1 94 ? -13.195 13.328 8.422 1 93.56 94 LYS A C 1
ATOM 732 O O . LYS A 1 94 ? -12.273 13.359 9.234 1 93.56 94 LYS A O 1
ATOM 737 N N . ARG A 1 95 ? -14.047 12.406 8.359 1 90.69 95 ARG A N 1
ATOM 738 C CA . ARG A 1 95 ? -14.008 11.297 9.305 1 90.69 95 ARG A CA 1
ATOM 739 C C . ARG A 1 95 ? -12.734 10.477 9.133 1 90.69 95 ARG A C 1
ATOM 741 O O . ARG A 1 95 ? -12.117 10.062 10.125 1 90.69 95 ARG A O 1
ATOM 748 N N . LEU A 1 96 ? -12.422 10.203 7.902 1 89.56 96 LEU A N 1
ATOM 749 C CA . LEU A 1 96 ? -11.227 9.422 7.621 1 89.56 96 LEU A CA 1
ATOM 750 C C . LEU A 1 96 ? -9.977 10.133 8.133 1 89.56 96 LEU A C 1
ATOM 752 O O . LEU A 1 96 ? -9.117 9.516 8.766 1 89.56 96 LEU A O 1
ATOM 756 N N . MET A 1 97 ? -9.922 11.438 7.871 1 92.06 97 MET A N 1
ATOM 757 C CA . MET A 1 97 ? -8.75 12.188 8.297 1 92.06 97 MET A CA 1
ATOM 758 C C . MET A 1 97 ? -8.625 12.195 9.82 1 92.06 97 MET A C 1
ATOM 760 O O . MET A 1 97 ? -7.523 12.07 10.359 1 92.06 97 MET A O 1
ATOM 764 N N . ALA A 1 98 ? -9.711 12.297 10.461 1 89.81 98 ALA A N 1
ATOM 765 C CA . ALA A 1 98 ? -9.711 12.227 11.922 1 89.81 98 ALA A CA 1
ATOM 766 C C . ALA A 1 98 ? -9.227 10.867 12.406 1 89.81 98 ALA A C 1
ATOM 768 O O . ALA A 1 98 ? -8.43 10.781 13.344 1 89.81 98 ALA A O 1
ATOM 769 N N . ALA A 1 99 ? -9.695 9.812 11.766 1 87.44 99 ALA A N 1
ATOM 770 C CA . ALA A 1 99 ? -9.305 8.453 12.133 1 87.44 99 ALA A CA 1
ATOM 771 C C . ALA A 1 99 ? -7.82 8.219 11.891 1 87.44 99 ALA A C 1
ATOM 773 O O . ALA A 1 99 ? -7.145 7.578 12.695 1 87.44 99 ALA A O 1
ATOM 774 N N . LEU A 1 100 ? -7.328 8.703 10.766 1 89.69 100 LEU A N 1
ATOM 775 C CA . LEU A 1 100 ? -5.918 8.547 10.422 1 89.69 100 LEU A CA 1
ATOM 776 C C . LEU A 1 100 ? -5.031 9.297 11.414 1 89.69 100 LEU A C 1
ATOM 778 O O . LEU A 1 100 ? -3.943 8.82 11.758 1 89.69 100 LEU A O 1
ATOM 782 N N . ARG A 1 101 ? -5.496 10.422 11.852 1 91 101 ARG A N 1
ATOM 783 C CA . ARG A 1 101 ? -4.773 11.172 12.875 1 91 101 ARG A CA 1
ATOM 784 C C . ARG A 1 101 ? -4.73 10.398 14.188 1 91 101 ARG A C 1
ATOM 786 O O . ARG A 1 101 ? -3.67 10.273 14.812 1 91 101 ARG A O 1
ATOM 793 N N . LYS A 1 102 ? -5.879 9.914 14.57 1 87.56 102 LYS A N 1
ATOM 794 C CA . LYS A 1 102 ? -5.973 9.148 15.812 1 87.56 102 LYS A CA 1
ATOM 795 C C . LYS A 1 102 ? -5.055 7.934 15.781 1 87.56 102 LYS A C 1
ATOM 797 O O . LYS A 1 102 ? -4.457 7.574 16.797 1 87.56 102 LYS A O 1
ATOM 802 N N . ALA A 1 103 ? -4.898 7.344 14.594 1 85.69 103 ALA A N 1
ATOM 803 C CA . ALA A 1 103 ? -4.078 6.145 14.422 1 85.69 103 ALA A CA 1
ATOM 804 C C . ALA A 1 103 ? -2.615 6.508 14.18 1 85.69 103 ALA A C 1
ATOM 806 O O . ALA A 1 103 ? -1.783 5.633 13.938 1 85.69 103 ALA A O 1
ATOM 807 N N . ASN A 1 104 ? -2.234 7.777 14.117 1 88.56 104 ASN A N 1
ATOM 808 C CA . ASN A 1 104 ? -0.889 8.297 13.898 1 88.56 104 ASN A CA 1
ATOM 809 C C . ASN A 1 104 ? -0.366 7.941 12.508 1 88.56 104 ASN A C 1
ATOM 811 O O . ASN A 1 104 ? 0.818 7.645 12.344 1 88.56 104 ASN A O 1
ATOM 815 N N . VAL A 1 105 ? -1.31 7.938 11.602 1 91.06 105 VAL A N 1
ATOM 816 C CA . VAL A 1 105 ? -0.95 7.723 10.203 1 91.06 105 VAL A CA 1
ATOM 817 C C . VAL A 1 105 ? -0.677 9.062 9.531 1 91.06 105 VAL A C 1
ATOM 819 O O . VAL A 1 105 ? 0.141 9.148 8.609 1 91.06 105 VAL A O 1
ATOM 822 N N . VAL A 1 106 ? -1.366 10.086 9.992 1 93.56 106 VAL A N 1
ATOM 823 C CA . VAL A 1 106 ? -1.15 11.438 9.492 1 93.56 106 VAL A CA 1
ATOM 824 C C . VAL A 1 106 ? -1.141 12.422 10.664 1 93.56 106 VAL A C 1
ATOM 826 O O . VAL A 1 106 ? -1.756 12.164 11.703 1 93.56 106 VAL A O 1
ATOM 829 N N . LYS A 1 107 ? -0.441 13.453 10.461 1 94.88 107 LYS A N 1
ATOM 830 C CA . LYS A 1 107 ? -0.523 14.633 11.32 1 94.88 107 LYS A CA 1
ATOM 831 C C . LYS A 1 107 ? -0.907 15.875 10.508 1 94.88 107 LYS A C 1
ATOM 833 O O . LYS A 1 107 ? -0.628 15.945 9.312 1 94.88 107 LYS A O 1
ATOM 838 N N . LEU A 1 108 ? -1.662 16.703 11.109 1 93.5 108 LEU A N 1
ATOM 839 C CA . LEU A 1 108 ? -2.043 17.969 10.492 1 93.5 108 LEU A CA 1
ATOM 840 C C . LEU A 1 108 ? -1.19 19.109 11.023 1 93.5 108 LEU A C 1
ATOM 842 O O . LEU A 1 108 ? -1.13 19.344 12.234 1 93.5 108 LEU A O 1
ATOM 846 N N . GLU A 1 109 ? -0.501 19.609 10.062 1 89.19 109 GLU A N 1
ATOM 847 C CA . GLU A 1 109 ? 0.135 20.891 10.367 1 89.19 109 GLU A CA 1
ATOM 848 C C . GLU A 1 109 ? -0.797 22.062 10.055 1 89.19 109 GLU A C 1
ATOM 850 O O . GLU A 1 109 ? -1.954 21.859 9.68 1 89.19 109 GLU A O 1
ATOM 855 N N . TYR A 1 110 ? -0.424 23.391 10.188 1 82.06 110 TYR A N 1
ATOM 856 C CA . TYR A 1 110 ? -1.268 24.547 9.922 1 82.06 110 TYR A CA 1
ATOM 857 C C . TYR A 1 110 ? -1.61 24.656 8.438 1 82.06 110 TYR A C 1
ATOM 859 O O . TYR A 1 110 ? -0.827 24.234 7.586 1 82.06 110 TYR A O 1
ATOM 867 N N . GLY A 1 111 ? -2.914 25.094 8.141 1 81 111 GLY A N 1
ATOM 868 C CA . GLY A 1 111 ? -3.289 25.484 6.793 1 81 111 GLY A CA 1
ATOM 869 C C . GLY A 1 111 ? -3.529 24.297 5.871 1 81 111 GLY A C 1
ATOM 870 O O . GLY A 1 111 ? -3.24 24.375 4.676 1 81 111 GLY A O 1
ATOM 871 N N . GLY A 1 112 ? -3.947 23.125 6.352 1 87.5 112 GLY A N 1
ATOM 872 C CA . GLY A 1 112 ? -4.262 22.016 5.469 1 87.5 112 GLY A CA 1
ATOM 873 C C . GLY A 1 112 ? -3.031 21.25 5.012 1 87.5 112 GLY A C 1
ATOM 874 O O . GLY A 1 112 ? -2.996 20.734 3.891 1 87.5 112 GLY A O 1
ATOM 875 N N . ARG A 1 113 ? -1.946 21.312 5.766 1 94.25 113 ARG A N 1
ATOM 876 C CA . ARG A 1 113 ? -0.729 20.547 5.477 1 94.25 113 ARG A CA 1
ATOM 877 C C . ARG A 1 113 ? -0.712 19.234 6.23 1 94.25 113 ARG A C 1
ATOM 879 O O . ARG A 1 113 ? -0.479 19.203 7.441 1 94.25 113 ARG A O 1
ATOM 886 N N . TRP A 1 114 ? -1.038 18.188 5.465 1 96.62 114 TRP A N 1
ATOM 887 C CA . TRP A 1 114 ? -1.064 16.844 6.02 1 96.62 114 TRP A CA 1
ATOM 888 C C . TRP A 1 114 ? 0.279 16.141 5.824 1 96.62 114 TRP A C 1
ATOM 890 O O . TRP A 1 114 ? 0.81 16.109 4.711 1 96.62 114 TRP A O 1
ATOM 900 N N . VAL A 1 115 ? 0.834 15.664 6.918 1 96.81 115 VAL A N 1
ATOM 901 C CA . VAL A 1 115 ? 2.1 14.945 6.828 1 96.81 115 VAL A CA 1
ATOM 902 C C . VAL A 1 115 ? 1.88 13.469 7.156 1 96.81 115 VAL A C 1
ATOM 904 O O . VAL A 1 115 ? 1.456 13.125 8.266 1 96.81 115 VAL A O 1
ATOM 907 N N . LEU A 1 116 ? 2.143 12.609 6.164 1 96.06 116 LEU A N 1
ATOM 908 C CA . LEU A 1 116 ? 1.985 11.18 6.371 1 96.06 116 LEU A CA 1
ATOM 909 C C . LEU A 1 116 ? 3.146 10.617 7.184 1 96.06 116 LEU A C 1
ATOM 911 O O . LEU A 1 116 ? 4.301 10.984 6.961 1 96.06 116 LEU A O 1
ATOM 915 N N . ASN A 1 117 ? 2.895 9.695 8.078 1 93.88 117 ASN A N 1
ATOM 916 C CA . ASN A 1 117 ? 3.885 9.047 8.93 1 93.88 117 ASN A CA 1
ATOM 917 C C . ASN A 1 117 ? 4.883 8.234 8.109 1 93.88 117 ASN A C 1
ATOM 919 O O . ASN A 1 117 ? 4.512 7.258 7.461 1 93.88 117 ASN A O 1
ATOM 923 N N . PRO A 1 118 ? 6.137 8.641 8.133 1 94.81 118 PRO A N 1
ATOM 924 C CA . PRO A 1 118 ? 7.129 7.93 7.328 1 94.81 118 PRO A CA 1
ATOM 925 C C . PRO A 1 118 ? 7.414 6.523 7.844 1 94.81 118 PRO A C 1
ATOM 927 O O . PRO A 1 118 ? 8.07 5.73 7.164 1 94.81 118 PRO A O 1
ATOM 930 N N . ALA A 1 119 ? 6.988 6.223 9.055 1 89.44 119 ALA A N 1
ATOM 931 C CA . ALA A 1 119 ? 7.07 4.848 9.539 1 89.44 119 ALA A CA 1
ATOM 932 C C . ALA A 1 119 ? 6.016 3.971 8.875 1 89.44 119 ALA A C 1
ATOM 934 O O . ALA A 1 119 ? 6.09 2.74 8.938 1 89.44 119 ALA A O 1
ATOM 935 N N . VAL A 1 120 ? 5.043 4.637 8.242 1 91.38 120 VAL A N 1
ATOM 936 C CA . VAL A 1 120 ? 3.951 3.91 7.602 1 91.38 120 VAL A CA 1
ATOM 937 C C . VAL A 1 120 ? 4.137 3.916 6.086 1 91.38 120 VAL A C 1
ATOM 939 O O . VAL A 1 120 ? 3.936 2.895 5.426 1 91.38 120 VAL A O 1
ATOM 942 N N . VAL A 1 121 ? 4.457 5.062 5.59 1 92.88 121 VAL A N 1
ATOM 943 C CA . VAL A 1 121 ? 4.586 5.191 4.145 1 92.88 121 VAL A CA 1
ATOM 944 C C . VAL A 1 121 ? 5.727 6.152 3.809 1 92.88 121 VAL A C 1
ATOM 946 O O . VAL A 1 121 ? 5.91 7.164 4.484 1 92.88 121 VAL A O 1
ATOM 949 N N . PHE A 1 122 ? 6.48 5.816 2.795 1 93 122 PHE A N 1
ATOM 950 C CA . PHE A 1 122 ? 7.559 6.684 2.338 1 93 122 PHE A CA 1
ATOM 951 C C . PHE A 1 122 ? 7.957 6.344 0.907 1 93 122 PHE A C 1
ATOM 953 O O . PHE A 1 122 ? 7.867 5.188 0.489 1 93 122 PHE A O 1
ATOM 960 N N . LYS A 1 123 ? 8.281 7.383 0.186 1 90.38 123 LYS A N 1
ATOM 961 C CA . LYS A 1 123 ? 8.867 7.199 -1.14 1 90.38 123 LYS A CA 1
ATOM 962 C C . LYS A 1 123 ? 10.297 7.715 -1.181 1 90.38 123 LYS A C 1
ATOM 964 O O . LYS A 1 123 ? 10.539 8.922 -1.067 1 90.38 123 LYS A O 1
ATOM 969 N N . GLY A 1 124 ? 11.234 6.797 -1.312 1 85.94 124 GLY A N 1
ATOM 970 C CA . GLY A 1 124 ? 12.633 7.223 -1.335 1 85.94 124 GLY A CA 1
ATOM 971 C C . GLY A 1 124 ? 13.539 6.328 -0.512 1 85.94 124 GLY A C 1
ATOM 972 O O . GLY A 1 124 ? 13.133 5.238 -0.095 1 85.94 124 GLY A O 1
ATOM 973 N N . GLY A 1 125 ? 14.766 6.801 -0.324 1 82.38 125 GLY A N 1
ATOM 974 C CA . GLY A 1 125 ? 15.781 6.016 0.363 1 82.38 125 GLY A CA 1
ATOM 975 C C . GLY A 1 125 ? 15.711 6.145 1.873 1 82.38 125 GLY A C 1
ATOM 976 O O . GLY A 1 125 ? 14.992 6.996 2.396 1 82.38 125 GLY A O 1
ATOM 977 N N . HIS A 1 126 ? 16.453 5.332 2.523 1 83 126 HIS A N 1
ATOM 978 C CA . HIS A 1 126 ? 16.453 5.227 3.977 1 83 126 HIS A CA 1
ATOM 979 C C . HIS A 1 126 ? 16.859 6.543 4.629 1 83 126 HIS A C 1
ATOM 981 O O . HIS A 1 126 ? 16.203 7.008 5.566 1 83 126 HIS A O 1
ATOM 987 N N . SER A 1 127 ? 17.953 7.121 4.168 1 82.19 127 SER A N 1
ATOM 988 C CA . SER A 1 127 ? 18.453 8.344 4.789 1 82.19 127 SER A CA 1
ATOM 989 C C . SER A 1 127 ? 17.406 9.453 4.746 1 82.19 127 SER A C 1
ATOM 991 O O . SER A 1 127 ? 17.203 10.164 5.734 1 82.19 127 SER A O 1
ATOM 993 N N . ARG A 1 128 ? 16.766 9.625 3.635 1 89.81 128 ARG A N 1
ATOM 994 C CA . ARG A 1 128 ? 15.711 10.633 3.504 1 89.81 128 ARG A CA 1
ATOM 995 C C . ARG A 1 128 ? 14.523 10.312 4.406 1 89.81 128 ARG A C 1
ATOM 997 O O . ARG A 1 128 ? 13.953 11.203 5.039 1 89.81 128 ARG A O 1
ATOM 1004 N N . ARG A 1 129 ? 14.18 9.062 4.473 1 89.44 129 ARG A N 1
ATOM 1005 C CA . ARG A 1 129 ? 13.078 8.656 5.34 1 89.44 129 ARG A CA 1
ATOM 1006 C C . ARG A 1 129 ? 13.367 9.023 6.793 1 89.44 129 ARG A C 1
ATOM 1008 O O . ARG A 1 129 ? 12.484 9.523 7.5 1 89.44 129 ARG A O 1
ATOM 1015 N N . MET A 1 130 ? 14.594 8.789 7.23 1 89.06 130 MET A N 1
ATOM 1016 C CA . MET A 1 130 ? 14.953 9.062 8.617 1 89.06 130 MET A CA 1
ATOM 1017 C C . MET A 1 130 ? 14.836 10.547 8.922 1 89.06 130 MET A C 1
ATOM 1019 O O . MET A 1 130 ? 14.367 10.93 10 1 89.06 130 MET A O 1
ATOM 1023 N N . ASN A 1 131 ? 15.242 11.344 7.977 1 92.12 131 ASN A N 1
ATOM 1024 C CA . ASN A 1 131 ? 15.109 12.789 8.156 1 92.12 131 ASN A CA 1
ATOM 1025 C C . ASN A 1 131 ? 13.648 13.195 8.32 1 92.12 131 ASN A C 1
ATOM 1027 O O . ASN A 1 131 ? 13.312 13.992 9.195 1 92.12 131 ASN A O 1
ATOM 1031 N N . VAL A 1 132 ? 12.812 12.672 7.504 1 94.56 132 VAL A N 1
ATOM 1032 C CA . VAL A 1 132 ? 11.391 12.992 7.562 1 94.56 132 VAL A CA 1
ATOM 1033 C C . VAL A 1 132 ? 10.789 12.438 8.852 1 94.56 132 VAL A C 1
ATOM 1035 O O . VAL A 1 132 ? 9.914 13.07 9.461 1 94.56 132 VAL A O 1
ATOM 1038 N N . LEU A 1 133 ? 11.273 11.289 9.305 1 92.81 133 LEU A N 1
ATOM 1039 C CA . LEU A 1 133 ? 10.789 10.672 10.539 1 92.81 133 LEU A CA 1
ATOM 1040 C C . LEU A 1 133 ? 11.102 11.547 11.742 1 92.81 133 LEU A C 1
ATOM 1042 O O . LEU A 1 133 ? 10.25 11.734 12.617 1 92.81 133 LEU A O 1
ATOM 1046 N N . ILE A 1 134 ? 12.258 12.07 11.797 1 89.88 134 ILE A N 1
ATOM 1047 C CA . ILE A 1 134 ? 12.656 12.945 12.891 1 89.88 134 ILE A CA 1
ATOM 1048 C C . ILE A 1 134 ? 11.758 14.18 12.922 1 89.88 134 ILE A C 1
ATOM 1050 O O . ILE A 1 134 ? 11.266 14.57 13.984 1 89.88 134 ILE A O 1
ATOM 1054 N N . ARG A 1 135 ? 11.547 14.734 11.766 1 93.94 135 ARG A N 1
ATOM 1055 C CA . ARG A 1 135 ? 10.664 15.891 11.664 1 93.94 135 ARG A CA 1
ATOM 1056 C C . ARG A 1 135 ? 9.25 15.531 12.109 1 93.94 135 ARG A C 1
ATOM 1058 O O . ARG A 1 135 ? 8.625 16.266 12.875 1 93.94 135 ARG A O 1
ATOM 1065 N N . TYR A 1 136 ? 8.719 14.445 11.633 1 94.25 136 TYR A N 1
ATOM 1066 C CA . TYR A 1 136 ? 7.375 13.984 11.961 1 94.25 136 TYR A CA 1
ATOM 1067 C C . TYR A 1 136 ? 7.207 13.836 13.469 1 94.25 136 TYR A C 1
ATOM 1069 O O . TYR A 1 136 ? 6.176 14.219 14.023 1 94.25 136 TYR A O 1
ATOM 1077 N N . GLN A 1 137 ? 8.227 13.328 14.133 1 89.38 137 GLN A N 1
ATOM 1078 C CA . GLN A 1 137 ? 8.18 13.062 15.57 1 89.38 137 GLN A CA 1
ATOM 1079 C C . GLN A 1 137 ? 8.219 14.367 16.375 1 89.38 137 GLN A C 1
ATOM 1081 O O . GLN A 1 137 ? 7.715 14.422 17.484 1 89.38 137 GLN A O 1
ATOM 1086 N N . SER A 1 138 ? 8.766 15.352 15.844 1 89.88 138 SER A N 1
ATOM 1087 C CA . SER A 1 138 ? 8.883 16.641 16.531 1 89.88 138 SER A CA 1
ATOM 1088 C C . SER A 1 138 ? 7.613 17.469 16.375 1 89.88 138 SER A C 1
ATOM 1090 O O . SER A 1 138 ? 7.422 18.453 17.078 1 89.88 138 SER A O 1
ATOM 1092 N N . MET A 1 139 ? 6.75 17.078 15.438 1 89.88 139 MET A N 1
ATOM 1093 C CA . MET A 1 139 ? 5.527 17.828 15.156 1 89.88 139 MET A CA 1
ATOM 1094 C C . MET A 1 139 ? 4.531 17.688 16.312 1 89.88 139 MET A C 1
ATOM 1096 O O . MET A 1 139 ? 4.391 16.625 16.891 1 89.88 139 MET A O 1
ATOM 1100 N N . GLU A 1 140 ? 3.98 18.891 16.734 1 77.88 140 GLU A N 1
ATOM 1101 C CA . GLU A 1 140 ? 2.877 18.859 17.688 1 77.88 140 GLU A CA 1
ATOM 1102 C C . GLU A 1 140 ? 1.548 18.594 17 1 77.88 140 GLU A C 1
ATOM 1104 O O . GLU A 1 140 ? 1.338 19.016 15.859 1 77.88 140 GLU A O 1
ATOM 1109 N N . GLN A 1 141 ? 0.802 17.562 17.453 1 67.25 141 GLN A N 1
ATOM 1110 C CA . GLN A 1 141 ? -0.491 17.281 16.844 1 67.25 141 GLN A CA 1
ATOM 1111 C C . GLN A 1 141 ? -1.513 18.359 17.188 1 67.25 141 GLN A C 1
ATOM 1113 O O . GLN A 1 141 ? -1.595 18.797 18.344 1 67.25 141 GLN A O 1
ATOM 1118 N N . GLN A 1 142 ? -1.863 19.203 16.234 1 59.62 142 GLN A N 1
ATOM 1119 C CA . GLN A 1 142 ? -2.965 20.109 16.516 1 59.62 142 GLN A CA 1
ATOM 1120 C C . GLN A 1 142 ? -4.148 19.359 17.125 1 59.62 142 GLN A C 1
ATOM 1122 O O . GLN A 1 142 ? -4.457 18.234 16.719 1 59.62 142 GLN A O 1
ATOM 1127 N N . GLN A 1 143 ? -4.434 19.688 18.406 1 55.53 143 GLN A N 1
ATOM 1128 C CA . GLN A 1 143 ? -5.621 19.156 19.078 1 55.53 143 GLN A CA 1
ATOM 1129 C C . GLN A 1 143 ? -6.809 19.125 18.109 1 55.53 143 GLN A C 1
ATOM 1131 O O . GLN A 1 143 ? -7.031 20.062 17.344 1 55.53 143 GLN A O 1
ATOM 1136 N N . LEU A 1 144 ? -7.305 18.094 17.75 1 51.66 144 LEU A N 1
ATOM 1137 C CA . LEU A 1 144 ? -8.391 17.766 16.828 1 51.66 144 LEU A CA 1
ATOM 1138 C C . LEU A 1 144 ? -9.664 18.516 17.203 1 51.66 144 LEU A C 1
ATOM 1140 O O . LEU A 1 144 ? -10.352 18.141 18.156 1 51.66 144 LEU A O 1
ATOM 1144 N N . PRO A 1 145 ? -9.906 19.812 17.469 1 46.62 145 PRO A N 1
ATOM 1145 C CA . PRO A 1 145 ? -11.344 20.125 17.391 1 46.62 145 PRO A CA 1
ATOM 1146 C C . PRO A 1 145 ? -11.945 19.766 16.031 1 46.62 145 PRO A C 1
ATOM 1148 O O . PRO A 1 145 ? -11.625 20.406 15.023 1 46.62 145 PRO A O 1
ATOM 1151 N N . LEU A 1 146 ? -11.68 18.734 15.305 1 46.25 146 LEU A N 1
ATOM 1152 C CA . LEU A 1 146 ? -12.422 18.812 14.055 1 46.25 146 LEU A CA 1
ATOM 1153 C C . LEU A 1 146 ? -13.875 19.203 14.297 1 46.25 146 LEU A C 1
ATOM 1155 O O . LEU A 1 146 ? -14.742 18.344 14.438 1 46.25 146 LEU A O 1
ATOM 1159 N N . GLU A 1 147 ? -14.195 19.875 15.281 1 41.97 147 GLU A N 1
ATOM 1160 C CA . GLU A 1 147 ? -15.562 20.375 15.258 1 41.97 147 GLU A CA 1
ATOM 1161 C C . GLU A 1 147 ? -15.906 21 13.906 1 41.97 147 GLU A C 1
ATOM 1163 O O . GLU A 1 147 ? -15.211 21.906 13.438 1 41.97 147 GLU A O 1
ATOM 1168 N N . LEU A 1 148 ? -16.359 20.188 12.961 1 42.25 148 LEU A N 1
ATOM 1169 C CA . LEU A 1 148 ? -17.016 20.797 11.812 1 42.25 148 LEU A CA 1
ATOM 1170 C C . LEU A 1 148 ? -17.875 21.984 12.25 1 42.25 148 LEU A C 1
ATOM 1172 O O . LEU A 1 148 ? -18.594 21.922 13.25 1 42.25 148 LEU A O 1
ATOM 1176 N N . PRO A 1 149 ? -17.422 23.141 11.977 1 39.56 149 PRO A N 1
ATOM 1177 C CA . PRO A 1 149 ? -18.25 24.297 12.312 1 39.56 149 PRO A CA 1
ATOM 1178 C C . PRO A 1 149 ? -19.734 24.078 12.016 1 39.56 149 PRO A C 1
ATOM 1180 O O . PRO A 1 149 ? -20.562 24.922 12.312 1 39.56 149 PRO A O 1
ATOM 1183 N N . GLY A 1 150 ? -20.047 23.078 11.219 1 40.09 150 GLY A N 1
ATOM 1184 C CA . GLY A 1 150 ? -21.438 23.094 10.773 1 40.09 150 GLY A CA 1
ATOM 1185 C C . GLY A 1 150 ? -22.422 22.875 11.906 1 40.09 150 GLY A C 1
ATOM 1186 O O . GLY A 1 150 ? -23.641 22.812 11.672 1 40.09 150 GLY A O 1
ATOM 1187 N N . ASN A 1 151 ? -22.031 22.25 13.008 1 39.94 151 ASN A N 1
ATOM 1188 C CA . ASN A 1 151 ? -23.188 22.047 13.867 1 39.94 151 ASN A CA 1
ATOM 1189 C C . ASN A 1 151 ? -23.641 23.344 14.523 1 39.94 151 ASN A C 1
ATOM 1191 O O . ASN A 1 151 ? -23.375 23.578 15.711 1 39.94 151 ASN A O 1
ATOM 1195 N N . GLN A 1 152 ? -23.188 24.547 14.031 1 35.69 152 GLN A N 1
ATOM 1196 C CA . GLN A 1 152 ? -23.906 25.703 14.547 1 35.69 152 GLN A CA 1
ATOM 1197 C C . GLN A 1 152 ? -25.406 25.594 14.273 1 35.69 152 GLN A C 1
ATOM 1199 O O . GLN A 1 152 ? -25.828 25.594 13.117 1 35.69 152 GLN A O 1
ATOM 1204 N N . LYS A 1 153 ? -26.281 24.812 15.031 1 36.28 153 LYS A N 1
ATOM 1205 C CA . LYS A 1 153 ? -27.734 24.891 15.172 1 36.28 153 LYS A CA 1
ATOM 1206 C C . LYS A 1 153 ? -28.203 26.344 15.148 1 36.28 153 LYS A C 1
ATOM 1208 O O . LYS A 1 153 ? -27.609 27.203 15.812 1 36.28 153 LYS A O 1
ATOM 1213 N N . LYS A 1 154 ? -29 26.75 14.18 1 37.97 154 LYS A N 1
ATOM 1214 C CA . LYS A 1 154 ? -29.953 27.859 14.133 1 37.97 154 LYS A CA 1
ATOM 1215 C C . LYS A 1 154 ? -30.734 27.969 15.453 1 37.97 154 LYS A C 1
ATOM 1217 O O . LYS A 1 154 ? -31.516 27.078 15.797 1 37.97 154 LYS A O 1
ATOM 1222 N N . ALA A 1 155 ? -30.188 28.281 16.516 1 32.88 155 ALA A N 1
ATOM 1223 C CA . ALA A 1 155 ? -31.031 28.734 17.625 1 32.88 155 ALA A CA 1
ATOM 1224 C C . ALA A 1 155 ? -32.094 29.719 17.125 1 32.88 155 ALA A C 1
ATOM 1226 O O . ALA A 1 155 ? -32.844 30.281 17.922 1 32.88 155 ALA A O 1
ATOM 1227 N N . ALA A 1 156 ? -32.75 29.469 15.891 1 27.62 156 ALA A N 1
ATOM 1228 C CA . ALA A 1 156 ? -34 30.234 15.828 1 27.62 156 ALA A CA 1
ATOM 1229 C C . ALA A 1 156 ? -35.125 29.5 16.5 1 27.62 156 ALA A C 1
ATOM 1231 O O . ALA A 1 156 ? -35.188 28.266 16.484 1 27.62 156 ALA A O 1
ATOM 1232 N N . MET B 1 1 ? 22.562 21.453 -16.672 1 20.94 1 MET B N 1
ATOM 1233 C CA . MET B 1 1 ? 23.562 21.344 -15.625 1 20.94 1 MET B CA 1
ATOM 1234 C C . MET B 1 1 ? 24.016 19.891 -15.445 1 20.94 1 MET B C 1
ATOM 1236 O O . MET B 1 1 ? 23.188 19.016 -15.203 1 20.9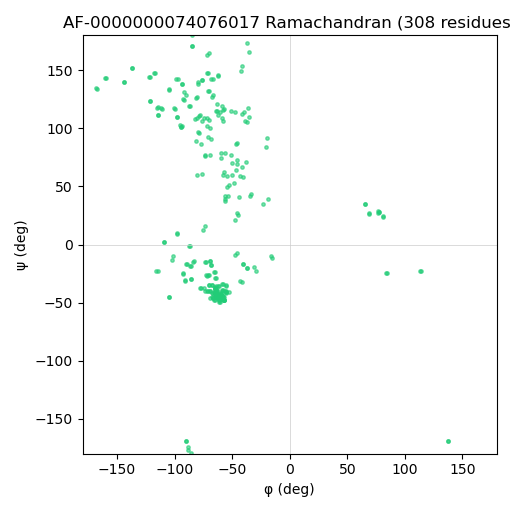4 1 MET B O 1
ATOM 1240 N N . ASP B 1 2 ? 25.125 19.375 -16.047 1 21.31 2 ASP B N 1
ATOM 1241 C CA . ASP B 1 2 ? 25.578 18.094 -16.594 1 21.31 2 ASP B CA 1
ATOM 1242 C C . ASP B 1 2 ? 25.984 17.141 -15.492 1 21.31 2 ASP B C 1
ATOM 1244 O O . ASP B 1 2 ? 26.859 17.453 -14.68 1 21.31 2 ASP B O 1
ATOM 1248 N N . ALA B 1 3 ? 25.094 16.391 -14.922 1 25.86 3 ALA B N 1
ATOM 1249 C CA . ALA B 1 3 ? 25.391 15.445 -13.852 1 25.86 3 ALA B CA 1
ATOM 1250 C C . ALA B 1 3 ? 26.625 14.609 -14.18 1 25.86 3 ALA B C 1
ATOM 1252 O O . ALA B 1 3 ? 26.609 13.805 -15.109 1 25.86 3 ALA B O 1
ATOM 1253 N N . HIS B 1 4 ? 27.891 15.203 -14.195 1 26.09 4 HIS B N 1
ATOM 1254 C CA . HIS B 1 4 ? 29.172 14.625 -14.57 1 26.09 4 HIS B CA 1
ATOM 1255 C C . HIS B 1 4 ? 29.5 13.414 -13.711 1 26.09 4 HIS B C 1
ATOM 1257 O O . HIS B 1 4 ? 29.359 13.453 -12.492 1 26.09 4 HIS B O 1
ATOM 1263 N N . ALA B 1 5 ? 29.453 12.242 -14.227 1 26.12 5 ALA B N 1
ATOM 1264 C CA . ALA B 1 5 ? 29.844 10.906 -13.789 1 26.12 5 ALA B CA 1
ATOM 1265 C C . ALA B 1 5 ? 31.281 10.906 -13.273 1 26.12 5 ALA B C 1
ATOM 1267 O O . ALA B 1 5 ? 32.219 11.281 -14 1 26.12 5 ALA B O 1
ATOM 1268 N N . LYS B 1 6 ? 31.625 11.648 -12.273 1 28.22 6 LYS B N 1
ATOM 1269 C CA . LYS B 1 6 ? 33.062 11.625 -11.953 1 28.22 6 LYS B CA 1
ATOM 1270 C C . LYS B 1 6 ? 33.531 10.203 -11.648 1 28.22 6 LYS B C 1
ATOM 1272 O O . LYS B 1 6 ? 32.875 9.484 -10.875 1 28.22 6 LYS B O 1
ATOM 1277 N N . LEU B 1 7 ? 34.25 9.609 -12.562 1 25.7 7 LEU B N 1
ATOM 1278 C CA . LEU B 1 7 ? 35 8.367 -12.609 1 25.7 7 LEU B CA 1
ATOM 1279 C C . LEU B 1 7 ? 35.844 8.188 -11.352 1 25.7 7 LEU B C 1
ATOM 1281 O O . LEU B 1 7 ? 36.625 9.078 -10.992 1 25.7 7 LEU B O 1
ATOM 1285 N N . VAL B 1 8 ? 35.312 7.895 -10.258 1 31.67 8 VAL B N 1
ATOM 1286 C CA . VAL B 1 8 ? 36.25 7.695 -9.156 1 31.67 8 VAL B CA 1
ATOM 1287 C C . VAL B 1 8 ? 37.219 6.574 -9.5 1 31.67 8 VAL B C 1
ATOM 1289 O O . VAL B 1 8 ? 36.844 5.617 -10.188 1 31.67 8 VAL B O 1
ATOM 1292 N N . GLY B 1 9 ? 38.5 6.758 -9.586 1 29.42 9 GLY B N 1
ATOM 1293 C CA . GLY B 1 9 ? 39.688 5.969 -9.914 1 29.42 9 GLY B CA 1
ATOM 1294 C C . GLY B 1 9 ? 39.594 4.531 -9.43 1 29.42 9 GLY B C 1
ATOM 1295 O O . GLY B 1 9 ? 38.688 4.188 -8.656 1 29.42 9 GLY B O 1
ATOM 1296 N N . PRO B 1 10 ? 40.531 3.602 -9.961 1 29.33 10 PRO B N 1
ATOM 1297 C CA . PRO B 1 10 ? 40.656 2.143 -9.914 1 29.33 10 PRO B CA 1
ATOM 1298 C C . PRO B 1 10 ? 40.781 1.605 -8.484 1 29.33 10 PRO B C 1
ATOM 1300 O O . PRO B 1 10 ? 41.469 2.191 -7.664 1 29.33 10 PRO B O 1
ATOM 1303 N N . ASP B 1 11 ? 39.938 1.411 -7.594 1 33.97 11 ASP B N 1
ATOM 1304 C CA . ASP B 1 11 ? 40.344 0.88 -6.297 1 33.97 11 ASP B CA 1
ATOM 1305 C C . ASP B 1 11 ? 40.625 -0.616 -6.383 1 33.97 11 ASP B C 1
ATOM 1307 O O . ASP B 1 11 ? 39.969 -1.339 -7.141 1 33.97 11 ASP B O 1
ATOM 1311 N N . VAL B 1 12 ? 41.875 -1.011 -6.348 1 34.84 12 VAL B N 1
ATOM 1312 C CA . VAL B 1 12 ? 42.5 -2.34 -6.395 1 34.84 12 VAL B CA 1
ATOM 1313 C C . VAL B 1 12 ? 42.188 -3.086 -5.094 1 34.84 12 VAL B C 1
ATOM 1315 O O . VAL B 1 12 ? 42.5 -2.59 -4.004 1 34.84 12 VAL B O 1
ATOM 1318 N N . TRP B 1 13 ? 41.25 -4.012 -4.93 1 35.91 13 TRP B N 1
ATOM 1319 C CA . TRP B 1 13 ? 40.969 -4.777 -3.721 1 35.91 13 TRP B CA 1
ATOM 1320 C C . TRP B 1 13 ? 41.625 -6.148 -3.779 1 35.91 13 TRP B C 1
ATOM 1322 O O . TRP B 1 13 ? 41.688 -6.781 -4.836 1 35.91 13 TRP B O 1
ATOM 1332 N N . ILE B 1 14 ? 42.656 -6.484 -3.023 1 33.91 14 ILE B N 1
ATOM 1333 C CA . ILE B 1 14 ? 43.438 -7.73 -2.977 1 33.91 14 ILE B CA 1
ATOM 1334 C C . ILE B 1 14 ? 42.812 -8.68 -1.957 1 33.91 14 ILE B C 1
ATOM 1336 O O . ILE B 1 14 ? 42.5 -8.273 -0.833 1 33.91 14 ILE B O 1
ATOM 1340 N N . ASN B 1 15 ? 42.469 -10.078 -2.27 1 34.91 15 ASN B N 1
ATOM 1341 C CA . ASN B 1 15 ? 41.969 -11.164 -1.431 1 34.91 15 ASN B CA 1
ATOM 1342 C C . ASN B 1 15 ? 43.062 -11.727 -0.537 1 34.91 15 ASN B C 1
ATOM 1344 O O . ASN B 1 15 ? 44.125 -12.125 -1.024 1 34.91 15 ASN B O 1
ATOM 1348 N N . GLN B 1 16 ? 43.125 -11.57 0.639 1 38.34 16 GLN B N 1
ATOM 1349 C CA . GLN B 1 16 ? 44.188 -11.961 1.537 1 38.34 16 GLN B CA 1
ATOM 1350 C C . GLN B 1 16 ? 44.438 -13.469 1.493 1 38.34 16 GLN B C 1
ATOM 1352 O O . GLN B 1 16 ? 45.562 -13.93 1.633 1 38.34 16 GLN B O 1
ATOM 1357 N N . ARG B 1 17 ? 43.344 -14.211 1.421 1 34.75 17 ARG B N 1
ATOM 1358 C CA . ARG B 1 17 ? 43.531 -15.656 1.528 1 34.75 17 ARG B CA 1
ATOM 1359 C C . ARG B 1 17 ? 44.25 -16.203 0.294 1 34.75 17 ARG B C 1
ATOM 1361 O O . ARG B 1 17 ? 45.156 -17 0.411 1 34.75 17 ARG B O 1
ATOM 1368 N N . THR B 1 18 ? 43.844 -15.797 -0.955 1 40.28 18 THR B N 1
ATOM 1369 C CA . THR B 1 18 ? 44.281 -16.453 -2.172 1 40.28 18 THR B CA 1
ATOM 1370 C C . THR B 1 18 ? 45.375 -15.625 -2.848 1 40.28 18 THR B C 1
ATOM 1372 O O . THR B 1 18 ? 46.125 -16.141 -3.701 1 40.28 18 THR B O 1
ATOM 1375 N N . GLY B 1 19 ? 45.781 -14.422 -2.654 1 35.19 19 GLY B N 1
ATOM 1376 C CA . GLY B 1 19 ? 46.75 -13.602 -3.373 1 35.19 19 GLY B CA 1
ATOM 1377 C C . GLY B 1 19 ? 46.156 -12.891 -4.574 1 35.19 19 GLY B C 1
ATOM 1378 O O . GLY B 1 19 ? 46.875 -12.203 -5.312 1 35.19 19 GLY B O 1
ATOM 1379 N N . GLU B 1 20 ? 45.156 -13.398 -5.07 1 32.09 20 GLU B N 1
ATOM 1380 C CA . GLU B 1 20 ? 44.688 -12.891 -6.355 1 32.09 20 GLU B CA 1
ATOM 1381 C C . GLU B 1 20 ? 44.375 -11.391 -6.285 1 32.09 20 GLU B C 1
ATOM 1383 O O . GLU B 1 20 ? 43.875 -10.906 -5.277 1 32.09 20 GLU B O 1
ATOM 1388 N N . ILE B 1 21 ? 45.094 -10.586 -7.008 1 32.06 21 ILE B N 1
ATOM 1389 C CA . ILE B 1 21 ? 45 -9.148 -7.242 1 32.06 21 ILE B CA 1
ATOM 1390 C C . ILE B 1 21 ? 43.812 -8.859 -8.164 1 32.06 21 ILE B C 1
ATOM 1392 O O . ILE B 1 21 ? 43.719 -9.461 -9.242 1 32.06 21 ILE B O 1
ATOM 1396 N N . ILE B 1 22 ? 42.656 -8.859 -7.875 1 31.16 22 ILE B N 1
ATOM 1397 C CA . ILE B 1 22 ? 41.75 -8.461 -8.938 1 31.16 22 ILE B CA 1
A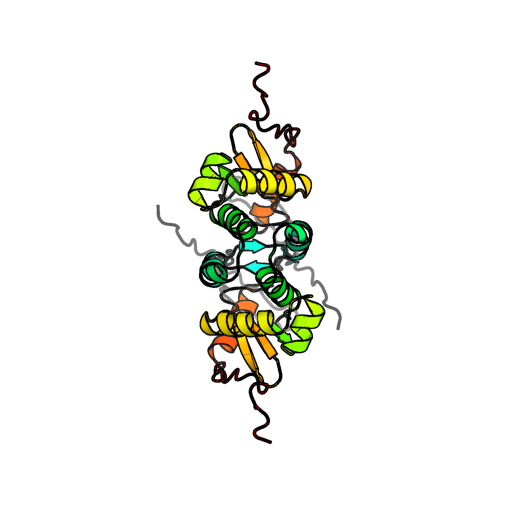TOM 1398 C C . ILE B 1 22 ? 41.719 -6.938 -9.047 1 31.16 22 ILE B C 1
ATOM 1400 O O . ILE B 1 22 ? 41.781 -6.238 -8.031 1 31.16 22 ILE B O 1
ATOM 1404 N N . GLU B 1 23 ? 42.219 -6.434 -9.961 1 29.41 23 GLU B N 1
ATOM 1405 C CA . GLU B 1 23 ? 42.031 -5.047 -10.375 1 29.41 23 GLU B CA 1
ATOM 1406 C C . GLU B 1 23 ? 40.531 -4.742 -10.594 1 29.41 23 GLU B C 1
ATOM 1408 O O . GLU B 1 23 ? 39.875 -5.402 -11.398 1 29.41 23 GLU B O 1
ATOM 1413 N N . THR B 1 24 ? 39.625 -5.137 -9.836 1 27.61 24 THR B N 1
ATOM 1414 C CA . THR B 1 24 ? 38.312 -4.875 -10.383 1 27.61 24 THR B CA 1
ATOM 1415 C C . THR B 1 24 ? 38 -3.375 -10.414 1 27.61 24 THR B C 1
ATOM 1417 O O . THR B 1 24 ? 38.375 -2.646 -9.492 1 27.61 24 THR B O 1
ATOM 1420 N N . GLN B 1 25 ? 38.281 -2.689 -11.398 1 26.38 25 GLN B N 1
ATOM 1421 C CA . GLN B 1 25 ? 37.719 -1.361 -11.656 1 26.38 25 GLN B CA 1
ATOM 1422 C C . GLN B 1 25 ? 36.281 -1.258 -11.172 1 26.38 25 GLN B C 1
ATOM 1424 O O . GLN B 1 25 ? 35.375 -1.811 -11.789 1 26.38 25 GLN B O 1
ATOM 1429 N N . THR B 1 26 ? 36 -1.801 -10.016 1 26.73 26 THR B N 1
ATOM 1430 C CA . THR B 1 26 ? 34.562 -1.921 -9.812 1 26.73 26 THR B CA 1
ATOM 1431 C C . THR B 1 26 ? 33.875 -0.569 -9.992 1 26.73 26 THR B C 1
ATOM 1433 O O . THR B 1 26 ? 34.156 0.374 -9.242 1 26.73 26 THR B O 1
ATOM 1436 N N . LEU B 1 27 ? 33.938 0.129 -11.125 1 24.86 27 LEU B N 1
ATOM 1437 C CA . LEU B 1 27 ? 32.906 1.099 -11.531 1 24.86 27 LEU B CA 1
ATOM 1438 C C . LEU B 1 27 ? 31.578 0.809 -10.859 1 24.86 27 LEU B C 1
ATOM 1440 O O . LEU B 1 27 ? 30.875 -0.12 -11.25 1 24.86 27 LEU B O 1
ATOM 1444 N N . THR B 1 28 ? 31.609 0.354 -9.688 1 28.88 28 THR B N 1
ATOM 1445 C CA . THR B 1 28 ? 30.359 0.073 -8.984 1 28.88 28 THR B CA 1
ATOM 1446 C C . THR B 1 28 ? 29.375 1.239 -9.125 1 28.88 28 THR B C 1
ATOM 1448 O O . THR B 1 28 ? 29.641 2.34 -8.641 1 28.88 28 THR B O 1
ATOM 1451 N N . LYS B 1 29 ? 28.938 1.516 -10.312 1 30.59 29 LYS B N 1
ATOM 1452 C CA . LYS B 1 29 ? 27.938 2.518 -10.664 1 30.59 29 LYS B CA 1
ATOM 1453 C C . LYS B 1 29 ? 27.078 2.869 -9.461 1 30.59 29 LYS B C 1
ATOM 1455 O O . LYS B 1 29 ? 26.5 1.985 -8.82 1 30.59 29 LYS B O 1
ATOM 1460 N N . ASP B 1 30 ? 27.406 3.715 -8.578 1 31.83 30 ASP B N 1
ATOM 1461 C CA . ASP B 1 30 ? 26.734 4.551 -7.586 1 31.83 30 ASP B CA 1
ATOM 1462 C C . ASP B 1 30 ? 25.234 4.641 -7.859 1 31.83 30 ASP B C 1
ATOM 1464 O O . ASP B 1 30 ? 24.562 5.547 -7.363 1 31.83 30 ASP B O 1
ATOM 1468 N N . ILE B 1 31 ? 24.844 4.215 -8.961 1 33.81 31 ILE B N 1
ATOM 1469 C CA . ILE B 1 31 ? 23.438 4.023 -9.281 1 33.81 31 ILE B CA 1
ATOM 1470 C C . ILE B 1 31 ? 22.75 3.266 -8.148 1 33.81 31 ILE B C 1
ATOM 1472 O O . ILE B 1 31 ? 21.891 2.412 -8.391 1 33.81 31 ILE B O 1
ATOM 1476 N N . LYS B 1 32 ? 23.438 2.781 -7.234 1 40.22 32 LYS B N 1
ATOM 1477 C CA . LYS B 1 32 ? 22.844 2.223 -6.027 1 40.22 32 LYS B CA 1
ATOM 1478 C C . LYS B 1 32 ? 21.547 2.945 -5.676 1 40.22 32 LYS B C 1
ATOM 1480 O O . LYS B 1 32 ? 20.984 2.746 -4.59 1 40.22 32 LYS B O 1
ATOM 1485 N N . GLY B 1 33 ? 21.422 4.055 -6.191 1 39.47 33 GLY B N 1
ATOM 1486 C CA . GLY B 1 33 ? 20.188 4.781 -5.93 1 39.47 33 GLY B CA 1
ATOM 1487 C C . GLY B 1 33 ? 18.953 3.906 -5.996 1 39.47 33 GLY B C 1
ATOM 1488 O O . GLY B 1 33 ? 19.016 2.758 -6.438 1 39.47 33 GLY B O 1
ATOM 1489 N N . ASP B 1 34 ? 17.984 4.266 -5.219 1 48.88 34 ASP B N 1
ATOM 1490 C CA . ASP B 1 34 ? 16.656 3.66 -5.102 1 48.88 34 ASP B CA 1
ATOM 1491 C C . ASP B 1 34 ? 16.109 3.268 -6.473 1 48.88 34 ASP B C 1
ATOM 1493 O O . ASP B 1 34 ? 15.547 4.102 -7.18 1 48.88 34 ASP B O 1
ATOM 1497 N N . VAL B 1 35 ? 16.906 2.346 -7.262 1 56.53 35 VAL B N 1
ATOM 1498 C CA . VAL B 1 35 ? 16.531 1.884 -8.594 1 56.53 35 VAL B CA 1
ATOM 1499 C C . VAL B 1 35 ? 15.047 1.551 -8.625 1 56.53 35 VAL B C 1
ATOM 1501 O O . VAL B 1 35 ? 14.438 1.492 -9.703 1 56.53 35 VAL B O 1
ATOM 1504 N N . ASP B 1 36 ? 14.547 1.108 -7.512 1 65.81 36 ASP B N 1
ATOM 1505 C CA . ASP B 1 36 ? 13.102 0.911 -7.539 1 65.81 36 ASP B CA 1
ATOM 1506 C C . ASP B 1 36 ? 12.359 2.242 -7.434 1 65.81 36 ASP B C 1
ATOM 1508 O O . ASP B 1 36 ? 11.586 2.457 -6.496 1 65.81 36 ASP B O 1
ATOM 1512 N N . VAL B 1 37 ? 12.742 3.053 -8.578 1 66.75 37 VAL B N 1
ATOM 1513 C CA . VAL B 1 37 ? 12.156 4.383 -8.672 1 66.75 37 VAL B CA 1
ATOM 1514 C C . VAL B 1 37 ? 10.648 4.27 -8.922 1 66.75 37 VAL B C 1
ATOM 1516 O O . VAL B 1 37 ? 10.203 3.369 -9.641 1 66.75 37 VAL B O 1
ATOM 1519 N N . GLY B 1 38 ? 9.859 4.883 -8.211 1 79.06 38 GLY B N 1
ATOM 1520 C CA . GLY B 1 38 ? 8.414 4.898 -8.422 1 79.06 38 GLY B CA 1
ATOM 1521 C C . GLY B 1 38 ? 7.648 4.191 -7.32 1 79.06 38 GLY B C 1
ATOM 1522 O O . GLY B 1 38 ? 6.449 4.422 -7.148 1 79.06 38 GLY B O 1
ATOM 1523 N N . PHE B 1 39 ? 8.445 3.295 -6.656 1 87.75 39 PHE B N 1
ATOM 1524 C CA . PHE B 1 39 ? 7.773 2.523 -5.617 1 87.75 39 PHE B CA 1
ATOM 1525 C C . PHE B 1 39 ? 7.621 3.35 -4.344 1 87.75 39 PHE B C 1
ATOM 1527 O O . PHE B 1 39 ? 8.523 4.105 -3.977 1 87.75 39 PHE B O 1
ATOM 1534 N N . HIS B 1 40 ? 6.461 3.16 -3.797 1 91.31 40 HIS B N 1
ATOM 1535 C CA . HIS B 1 40 ? 6.25 3.604 -2.424 1 91.31 40 HIS B CA 1
ATOM 1536 C C . HIS B 1 40 ? 6.516 2.475 -1.434 1 91.31 40 HIS B C 1
ATOM 1538 O O . HIS B 1 40 ? 6.16 1.322 -1.689 1 91.31 40 HIS B O 1
ATOM 1544 N N . LYS B 1 41 ? 7.164 2.85 -0.393 1 90.56 41 LYS B N 1
ATOM 1545 C CA . LYS B 1 41 ? 7.324 1.923 0.724 1 90.56 41 LYS B CA 1
ATOM 1546 C C . LYS B 1 41 ? 6.152 2.021 1.693 1 90.56 41 LYS B C 1
ATOM 1548 O O . LYS B 1 41 ? 5.844 3.105 2.193 1 90.56 41 LYS B O 1
ATOM 1553 N N . LEU B 1 42 ? 5.465 0.92 1.84 1 91.56 42 LEU B N 1
ATOM 1554 C CA . LEU B 1 42 ? 4.328 0.858 2.752 1 91.56 42 LEU B CA 1
ATOM 1555 C C . LEU B 1 42 ? 4.543 -0.212 3.816 1 91.56 42 LEU B C 1
ATOM 1557 O O . LEU B 1 42 ? 4.93 -1.339 3.5 1 91.56 42 LEU B O 1
ATOM 1561 N N . TRP B 1 43 ? 4.461 0.276 5.039 1 87.12 43 TRP B N 1
ATOM 1562 C CA . TRP B 1 43 ? 4.391 -0.719 6.102 1 87.12 43 TRP B CA 1
ATOM 1563 C C . TRP B 1 43 ? 2.979 -1.281 6.227 1 87.12 43 TRP B C 1
ATOM 1565 O O . TRP B 1 43 ? 2.145 -0.726 6.945 1 87.12 43 TRP B O 1
ATOM 1575 N N . ILE B 1 44 ? 2.746 -2.363 5.645 1 79.06 44 ILE B N 1
ATOM 1576 C CA . ILE B 1 44 ? 1.415 -2.943 5.5 1 79.06 44 ILE B CA 1
ATOM 1577 C C . ILE B 1 44 ? 0.859 -3.309 6.871 1 79.06 44 ILE B C 1
ATOM 1579 O O . ILE B 1 44 ? -0.336 -3.146 7.129 1 79.06 44 ILE B O 1
ATOM 1583 N N . GLY B 1 45 ? 1.733 -3.82 7.805 1 74.25 45 GLY B N 1
ATOM 1584 C CA . GLY B 1 45 ? 1.273 -4.125 9.148 1 74.25 45 GLY B CA 1
ATOM 1585 C C . GLY B 1 45 ? 0.62 -2.943 9.836 1 74.25 45 GLY B C 1
ATOM 1586 O O . GLY B 1 45 ? -0.449 -3.08 10.438 1 74.25 45 GLY B O 1
ATOM 1587 N N . HIS B 1 46 ? 1.156 -1.799 9.688 1 74.12 46 HIS B N 1
ATOM 1588 C CA . HIS B 1 46 ? 0.633 -0.604 10.336 1 74.12 46 HIS B CA 1
AT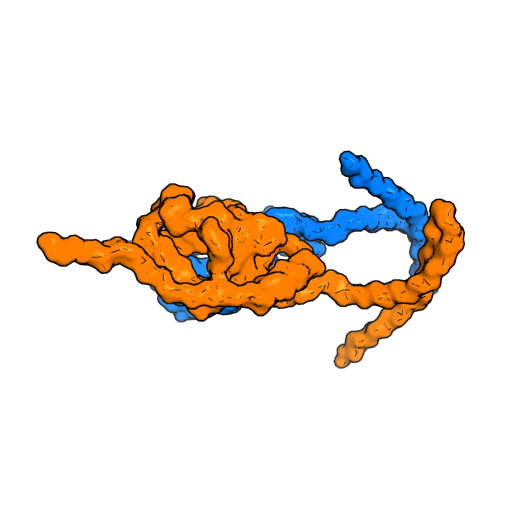OM 1589 C C . HIS B 1 46 ? -0.596 -0.072 9.609 1 74.12 46 HIS B C 1
ATOM 1591 O O . HIS B 1 46 ? -1.539 0.408 10.242 1 74.12 46 HIS B O 1
ATOM 1597 N N . ILE B 1 47 ? -0.566 -0.16 8.297 1 72.88 47 ILE B N 1
ATOM 1598 C CA . ILE B 1 47 ? -1.705 0.304 7.508 1 72.88 47 ILE B CA 1
ATOM 1599 C C . ILE B 1 47 ? -2.934 -0.545 7.828 1 72.88 47 ILE B C 1
ATOM 1601 O O . ILE B 1 47 ? -4.035 -0.016 8 1 72.88 47 ILE B O 1
ATOM 1605 N N . LEU B 1 48 ? -2.697 -1.828 7.918 1 69.56 48 LEU B N 1
ATOM 1606 C CA . LEU B 1 48 ? -3.787 -2.752 8.211 1 69.56 48 LEU B CA 1
ATOM 1607 C C . LEU B 1 48 ? -4.402 -2.455 9.578 1 69.56 48 LEU B C 1
ATOM 1609 O O . LEU B 1 48 ? -5.609 -2.605 9.766 1 69.56 48 LEU B O 1
ATOM 1613 N N . GLU B 1 49 ? -3.645 -2.074 10.492 1 69.19 49 GLU B N 1
ATOM 1614 C CA . GLU B 1 49 ? -4.145 -1.733 11.828 1 69.19 49 GLU B CA 1
ATOM 1615 C C . GLU B 1 49 ? -5.07 -0.523 11.773 1 69.19 49 GLU B C 1
ATOM 1617 O O . GLU B 1 49 ? -5.98 -0.394 12.594 1 69.19 49 GLU B O 1
ATOM 1622 N N . THR B 1 50 ? -4.809 0.329 10.797 1 62.97 50 THR B N 1
ATOM 1623 C CA . THR B 1 50 ? -5.59 1.553 10.664 1 62.97 50 THR B CA 1
ATOM 1624 C C . THR B 1 50 ? -6.766 1.345 9.719 1 62.97 50 THR B C 1
ATOM 1626 O O . THR B 1 50 ? -7.789 2.027 9.828 1 62.97 50 THR B O 1
ATOM 1629 N N . ILE B 1 51 ? -6.543 0.269 8.789 1 58.62 51 ILE B N 1
ATOM 1630 C CA . ILE B 1 51 ? -7.43 0.039 7.652 1 58.62 51 ILE B CA 1
ATOM 1631 C C . ILE B 1 51 ? -8.75 -0.557 8.141 1 58.62 51 ILE B C 1
ATOM 1633 O O . ILE B 1 51 ? -9.797 -0.321 7.543 1 58.62 51 ILE B O 1
ATOM 1637 N N . ASP B 1 52 ? -8.664 -1.53 9.18 1 59.34 52 ASP B N 1
ATOM 1638 C CA . ASP B 1 52 ? -9.945 -2.137 9.531 1 59.34 52 ASP B CA 1
ATOM 1639 C C . ASP B 1 52 ? -11.078 -1.112 9.469 1 59.34 52 ASP B C 1
ATOM 1641 O O . ASP B 1 52 ? -12.211 -1.454 9.133 1 59.34 52 ASP B O 1
ATOM 1645 N N . GLU B 1 53 ? -10.656 0.057 9.539 1 57.72 53 GLU B N 1
ATOM 1646 C CA . GLU B 1 53 ? -11.656 1.111 9.438 1 57.72 53 GLU B CA 1
ATOM 1647 C C . GLU B 1 53 ? -11.875 1.528 7.984 1 57.72 53 GLU B C 1
ATOM 1649 O O . GLU B 1 53 ? -12.914 2.084 7.641 1 57.72 53 GLU B O 1
ATOM 1654 N N . VAL B 1 54 ? -10.961 1.164 7.191 1 56.62 54 VAL B N 1
ATOM 1655 C CA . VAL B 1 54 ? -10.961 1.832 5.895 1 56.62 54 VAL B CA 1
ATOM 1656 C C . VAL B 1 54 ? -11.234 0.814 4.789 1 56.62 54 VAL B C 1
ATOM 1658 O O . VAL B 1 54 ? -11.922 1.118 3.811 1 56.62 54 VAL B O 1
ATOM 1661 N N . GLY B 1 55 ? -10.938 -0.433 5.137 1 64 55 GLY B N 1
ATOM 1662 C CA . GLY B 1 55 ? -10.906 -1.294 3.967 1 64 55 GLY B CA 1
ATOM 1663 C C . GLY B 1 55 ? -12.18 -2.092 3.775 1 64 55 GLY B C 1
ATOM 1664 O O . GLY B 1 55 ? -12.906 -2.346 4.734 1 64 55 GLY B O 1
ATOM 1665 N N . ASN B 1 56 ? -12.578 -2.242 2.469 1 78.31 56 ASN B N 1
ATOM 1666 C CA . ASN B 1 56 ? -13.641 -3.178 2.102 1 78.31 56 ASN B CA 1
ATOM 1667 C C . ASN B 1 56 ? -13.094 -4.59 1.904 1 78.31 56 ASN B C 1
ATOM 1669 O O . ASN B 1 56 ? -11.93 -4.855 2.188 1 78.31 56 ASN B O 1
ATOM 1673 N N . ALA B 1 57 ? -14 -5.508 1.568 1 81.56 57 ALA B N 1
ATOM 1674 C CA . ALA B 1 57 ? -13.664 -6.918 1.417 1 81.56 57 ALA B CA 1
ATOM 1675 C C . ALA B 1 57 ? -12.523 -7.105 0.417 1 81.56 57 ALA B C 1
ATOM 1677 O O . ALA B 1 57 ? -11.633 -7.93 0.631 1 81.56 57 ALA B O 1
ATOM 1678 N N . LYS B 1 58 ? -12.43 -6.305 -0.663 1 83.19 58 LYS B N 1
ATOM 1679 C CA . LYS B 1 58 ? -11.414 -6.438 -1.703 1 83.19 58 LYS B CA 1
ATOM 1680 C C . LYS B 1 58 ? -10.039 -6.016 -1.187 1 83.19 58 LYS B C 1
ATOM 1682 O O . LYS B 1 58 ? -9.039 -6.691 -1.442 1 83.19 58 LYS B O 1
ATOM 1687 N N . VAL B 1 59 ? -10.055 -4.996 -0.43 1 83.12 59 VAL B N 1
ATOM 1688 C CA . VAL B 1 59 ? -8.812 -4.477 0.125 1 83.12 59 VAL B CA 1
ATOM 1689 C C . VAL B 1 59 ? -8.258 -5.457 1.158 1 83.12 59 VAL B C 1
ATOM 1691 O O . VAL B 1 59 ? -7.047 -5.684 1.222 1 83.12 59 VAL B O 1
ATOM 1694 N N . LYS B 1 60 ? -9.156 -5.992 1.91 1 85.12 60 LYS B N 1
ATOM 1695 C CA . LYS B 1 60 ? -8.742 -6.988 2.896 1 85.12 60 LYS B CA 1
ATOM 1696 C C . LYS B 1 60 ? -8.023 -8.156 2.232 1 85.12 60 LYS B C 1
ATOM 1698 O O . LYS B 1 60 ? -6.98 -8.609 2.717 1 85.12 60 LYS B O 1
ATOM 1703 N N . VAL B 1 61 ? -8.539 -8.633 1.171 1 89.81 61 VAL B N 1
ATOM 1704 C CA . VAL B 1 61 ? -7.941 -9.766 0.469 1 89.81 61 VAL B CA 1
ATOM 1705 C C . VAL B 1 61 ? -6.594 -9.359 -0.119 1 89.81 61 VAL B C 1
ATOM 1707 O O . VAL B 1 61 ? -5.609 -10.086 0.01 1 89.81 61 VAL B O 1
ATOM 1710 N N . LEU B 1 62 ? -6.547 -8.227 -0.745 1 88.62 62 LEU B N 1
ATOM 1711 C CA . LEU B 1 62 ? -5.312 -7.738 -1.352 1 88.62 62 LEU B CA 1
ATOM 1712 C C . LEU B 1 62 ? -4.207 -7.609 -0.309 1 88.62 62 LEU B C 1
ATOM 1714 O O . LEU B 1 62 ? -3.09 -8.086 -0.518 1 88.62 62 LEU B O 1
ATOM 1718 N N . PHE B 1 63 ? -4.523 -7.027 0.775 1 86.31 63 PHE B N 1
ATOM 1719 C CA . PHE B 1 63 ? -3.518 -6.84 1.814 1 86.31 63 PHE B CA 1
ATOM 1720 C C . PHE B 1 63 ? -3.145 -8.172 2.455 1 86.31 63 PHE B C 1
ATOM 1722 O O . PHE B 1 63 ? -1.997 -8.375 2.857 1 86.31 63 PHE B O 1
ATOM 1729 N N . TRP B 1 64 ? -4.113 -9.023 2.57 1 90.75 64 TRP B N 1
ATOM 1730 C CA . TRP B 1 64 ? -3.789 -10.359 3.062 1 90.75 64 TRP B CA 1
ATOM 1731 C C . TRP B 1 64 ? -2.768 -11.039 2.158 1 90.75 64 TRP B C 1
ATOM 1733 O O . TRP B 1 64 ? -1.82 -11.664 2.641 1 90.75 64 TRP B O 1
ATOM 1743 N N . LEU B 1 65 ? -2.984 -10.953 0.821 1 93.56 65 LEU B N 1
ATOM 1744 C CA . LEU B 1 65 ? -2.047 -11.523 -0.138 1 93.56 65 LEU B CA 1
ATOM 1745 C C . LEU B 1 65 ? -0.649 -10.945 0.053 1 93.56 65 LEU B C 1
ATOM 1747 O O . LEU B 1 65 ? 0.332 -11.688 0.125 1 93.56 65 LEU B O 1
ATOM 1751 N N . ILE B 1 66 ? -0.647 -9.648 0.152 1 92.25 66 ILE B N 1
ATOM 1752 C CA . ILE B 1 66 ? 0.626 -8.938 0.259 1 92.25 66 ILE B CA 1
ATOM 1753 C C . ILE B 1 66 ? 1.326 -9.336 1.558 1 92.25 66 ILE B C 1
ATOM 1755 O O . ILE B 1 66 ? 2.539 -9.555 1.574 1 92.25 66 ILE B O 1
ATOM 1759 N N . ARG B 1 67 ? 0.603 -9.477 2.594 1 89.75 67 ARG B N 1
ATOM 1760 C CA . ARG B 1 67 ? 1.156 -9.812 3.902 1 89.75 67 ARG B CA 1
ATOM 1761 C C . ARG B 1 67 ? 1.661 -11.25 3.934 1 89.75 67 ARG B C 1
ATOM 1763 O O . ARG B 1 67 ? 2.576 -11.578 4.691 1 89.75 67 ARG B O 1
ATOM 1770 N N . ASN B 1 68 ? 1.101 -12.094 3.102 1 93.69 68 ASN B N 1
ATOM 1771 C CA . ASN B 1 68 ? 1.392 -13.516 3.223 1 93.69 68 ASN B CA 1
ATOM 1772 C C . ASN B 1 68 ? 2.256 -14.016 2.066 1 93.69 68 ASN B C 1
ATOM 1774 O O . ASN B 1 68 ? 2.533 -15.211 1.962 1 93.69 68 ASN B O 1
ATOM 1778 N N . MET B 1 69 ? 2.65 -13.156 1.185 1 95.81 69 MET B N 1
ATOM 1779 C CA . MET B 1 69 ? 3.539 -13.586 0.107 1 95.81 69 MET B CA 1
ATOM 1780 C C . MET B 1 69 ? 4.941 -13.867 0.637 1 95.81 69 MET B C 1
ATOM 1782 O O . MET B 1 69 ? 5.387 -13.227 1.593 1 95.81 69 MET B O 1
ATOM 1786 N N . ASP B 1 70 ? 5.617 -14.797 0.059 1 95.81 70 ASP B N 1
ATOM 1787 C CA . ASP B 1 70 ? 6.98 -15.109 0.466 1 95.81 70 ASP B CA 1
ATOM 1788 C C . ASP B 1 70 ? 7.996 -14.289 -0.324 1 95.81 70 ASP B C 1
ATOM 1790 O O . ASP B 1 70 ? 7.625 -13.352 -1.036 1 95.81 70 ASP B O 1
ATOM 1794 N N . SER B 1 71 ? 9.281 -14.625 -0.223 1 93.56 71 SER B N 1
ATOM 1795 C CA . SER B 1 71 ? 10.352 -13.836 -0.822 1 93.56 71 SER B CA 1
ATOM 1796 C C . SER B 1 71 ? 10.312 -13.914 -2.344 1 93.56 71 SER B C 1
ATOM 1798 O O . SER B 1 71 ? 10.953 -13.117 -3.029 1 93.56 71 SER B O 1
ATOM 1800 N N . SER B 1 72 ? 9.609 -14.898 -2.859 1 95.19 72 SER B N 1
ATOM 1801 C CA . SER B 1 72 ? 9.445 -15.031 -4.305 1 95.19 72 SER B CA 1
ATOM 1802 C C . SER B 1 72 ? 8.117 -14.453 -4.77 1 95.19 72 SER B C 1
ATOM 1804 O O . SER B 1 72 ? 7.688 -14.703 -5.898 1 95.19 72 SER B O 1
ATOM 1806 N N . ASN B 1 73 ? 7.344 -13.742 -3.926 1 97.19 73 ASN B N 1
ATOM 1807 C CA . ASN B 1 73 ? 6.047 -13.133 -4.188 1 97.19 73 ASN B CA 1
ATOM 1808 C C . ASN B 1 73 ? 4.957 -14.188 -4.375 1 97.19 73 ASN B C 1
ATOM 1810 O O . ASN B 1 73 ? 3.943 -13.922 -5.023 1 97.19 73 ASN B O 1
ATOM 1814 N N . MET B 1 74 ? 5.184 -15.312 -3.773 1 97.5 74 MET B N 1
ATOM 1815 C CA . MET B 1 74 ? 4.246 -16.422 -3.945 1 97.5 74 MET B CA 1
ATOM 1816 C C . MET B 1 74 ? 3.391 -16.609 -2.697 1 97.5 74 MET B C 1
ATOM 1818 O O . MET B 1 74 ? 3.9 -16.547 -1.576 1 97.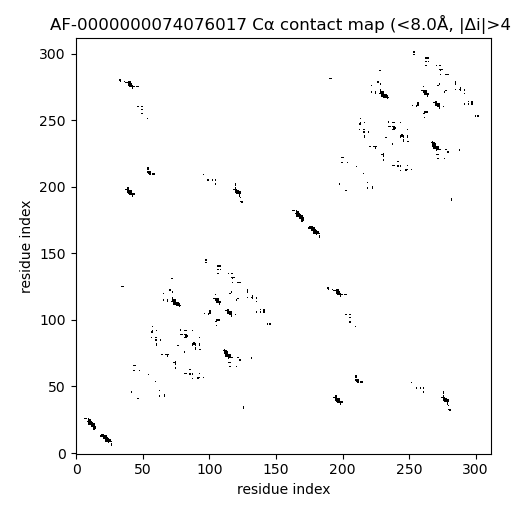5 74 MET B O 1
ATOM 1822 N N . VAL B 1 75 ? 2.088 -16.75 -2.891 1 97.62 75 VAL B N 1
ATOM 1823 C CA . VAL B 1 75 ? 1.135 -17.109 -1.847 1 97.62 75 VAL B CA 1
ATOM 1824 C C . VAL B 1 75 ? 0.534 -18.484 -2.148 1 97.62 75 VAL B C 1
ATOM 1826 O O . VAL B 1 75 ? -0.085 -18.672 -3.197 1 97.62 75 VAL B O 1
ATOM 1829 N N . LYS B 1 76 ? 0.784 -19.375 -1.232 1 97.12 76 LYS B N 1
ATOM 1830 C CA . LYS B 1 76 ? 0.196 -20.703 -1.395 1 97.12 76 LYS B CA 1
ATOM 1831 C C . LYS B 1 76 ? -1.116 -20.812 -0.625 1 97.12 76 LYS B C 1
ATOM 1833 O O . LYS B 1 76 ? -1.114 -21.062 0.581 1 97.12 76 LYS B O 1
ATOM 1838 N N . ALA B 1 77 ? -2.197 -20.734 -1.335 1 97.19 77 ALA 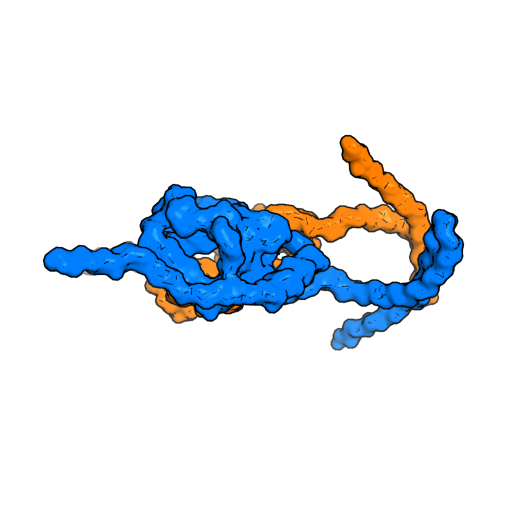B N 1
ATOM 1839 C CA . ALA B 1 77 ? -3.523 -20.828 -0.731 1 97.19 77 ALA B CA 1
ATOM 1840 C C . ALA B 1 77 ? -4.602 -21 -1.8 1 97.19 77 ALA B C 1
ATOM 1842 O O . ALA B 1 77 ? -4.57 -20.312 -2.826 1 97.19 77 ALA B O 1
ATOM 1843 N N . THR B 1 78 ? -5.496 -21.906 -1.557 1 94.88 78 THR B N 1
ATOM 1844 C CA . THR B 1 78 ? -6.66 -22.016 -2.43 1 94.88 78 THR B CA 1
ATOM 1845 C C . THR B 1 78 ? -7.605 -20.844 -2.213 1 94.88 78 THR B C 1
ATOM 1847 O O . THR B 1 78 ? -7.488 -20.109 -1.223 1 94.88 78 THR B O 1
ATOM 1850 N N . VAL B 1 79 ? -8.516 -20.641 -3.18 1 94.94 79 VAL B N 1
ATOM 1851 C CA . VAL B 1 79 ? -9.539 -19.609 -3.059 1 94.94 79 VAL B CA 1
ATOM 1852 C C . VAL B 1 79 ? -10.289 -19.781 -1.742 1 94.94 79 VAL B C 1
ATOM 1854 O O . VAL B 1 79 ? -10.539 -18.797 -1.029 1 94.94 79 VAL B O 1
ATOM 1857 N N . ARG B 1 80 ? -10.578 -21.016 -1.381 1 96.19 80 ARG B N 1
ATOM 1858 C CA . ARG B 1 80 ? -11.273 -21.312 -0.132 1 96.19 80 ARG B CA 1
ATOM 1859 C C . ARG B 1 80 ? -10.43 -20.891 1.072 1 96.19 80 ARG B C 1
ATOM 1861 O O . ARG B 1 80 ? -10.945 -20.297 2.016 1 96.19 80 ARG B O 1
ATOM 1868 N N . GLN B 1 81 ? -9.219 -21.188 1.062 1 97.38 81 GLN B N 1
ATOM 1869 C CA . GLN B 1 81 ? -8.312 -20.828 2.15 1 97.38 81 GLN B CA 1
ATOM 1870 C C . GLN B 1 81 ? -8.164 -19.312 2.26 1 97.38 81 GLN B C 1
ATOM 1872 O O . GLN B 1 81 ? -8.141 -18.75 3.363 1 97.38 81 GLN B O 1
ATOM 1877 N N . ILE B 1 82 ? -8.047 -18.609 1.145 1 96.94 82 ILE B N 1
ATOM 1878 C CA . ILE B 1 82 ? -7.973 -17.156 1.143 1 96.94 82 ILE B CA 1
ATOM 1879 C C . ILE B 1 82 ? -9.242 -16.562 1.763 1 96.94 82 ILE B C 1
ATOM 1881 O O . ILE B 1 82 ? -9.164 -15.664 2.596 1 96.94 82 ILE B O 1
ATOM 1885 N N . ALA B 1 83 ? -10.375 -17.109 1.335 1 96.44 83 ALA B N 1
ATOM 1886 C CA . ALA B 1 83 ? -11.656 -16.656 1.875 1 96.44 83 ALA B CA 1
ATOM 1887 C C . ALA B 1 83 ? -11.703 -16.828 3.391 1 96.44 83 ALA B C 1
ATOM 1889 O O . ALA B 1 83 ? -12.016 -15.883 4.117 1 96.44 83 ALA B O 1
ATOM 1890 N N . GLU B 1 84 ? -11.336 -17.953 3.912 1 97.19 84 GLU B N 1
ATOM 1891 C CA . GLU B 1 84 ? -11.375 -18.281 5.336 1 97.19 84 GLU B CA 1
ATOM 1892 C C . GLU B 1 84 ? -10.422 -17.391 6.129 1 97.19 84 GLU B C 1
ATOM 1894 O O . GLU B 1 84 ? -10.789 -16.844 7.172 1 97.19 84 GLU B O 1
ATOM 1899 N N . ARG B 1 85 ? -9.258 -17.141 5.625 1 95.5 85 ARG B N 1
ATOM 1900 C CA . ARG B 1 85 ? -8.211 -16.469 6.383 1 95.5 85 ARG B CA 1
ATOM 1901 C C . ARG B 1 85 ? -8.359 -14.953 6.293 1 95.5 85 ARG B C 1
ATOM 1903 O O . ARG B 1 85 ? -7.965 -14.234 7.211 1 95.5 85 ARG B O 1
ATOM 1910 N N . SER B 1 86 ? -8.875 -14.461 5.238 1 91 86 SER B N 1
ATOM 1911 C CA . SER B 1 86 ? -9.094 -13.023 5.094 1 91 86 SER B CA 1
ATOM 1912 C C . SER B 1 86 ? -10.43 -12.609 5.691 1 91 86 SER B C 1
ATOM 1914 O O . SER B 1 86 ? -10.68 -11.422 5.914 1 91 86 SER B O 1
ATOM 1916 N N . GLY B 1 87 ? -11.328 -13.547 5.898 1 92.56 87 GLY B N 1
ATOM 1917 C CA . GLY B 1 87 ? -12.648 -13.234 6.41 1 92.56 87 GLY B CA 1
ATOM 1918 C C . GLY B 1 87 ? -13.57 -12.641 5.363 1 92.56 87 GLY B C 1
ATOM 1919 O O . GLY B 1 87 ? -14.422 -11.805 5.68 1 92.56 87 GLY B O 1
ATOM 1920 N N . VAL B 1 88 ? -13.289 -13.016 4.098 1 92.56 88 VAL B N 1
ATOM 1921 C CA . VAL B 1 88 ? -14.078 -12.523 2.969 1 92.56 88 VAL B CA 1
ATOM 1922 C C . VAL B 1 88 ? -14.773 -13.695 2.277 1 92.56 88 VAL B C 1
ATOM 1924 O O . VAL B 1 88 ? -14.242 -14.812 2.248 1 92.56 88 VAL B O 1
ATOM 1927 N N . GLY B 1 89 ? -16.016 -13.43 1.712 1 94.75 89 GLY B N 1
ATOM 1928 C CA . GLY B 1 89 ? -16.766 -14.477 1.043 1 94.75 89 GLY B CA 1
ATOM 1929 C C . GLY B 1 89 ? -16.047 -15.047 -0.168 1 94.75 89 GLY B C 1
ATOM 1930 O O . GLY B 1 89 ? -15.398 -14.312 -0.915 1 94.75 89 GLY B O 1
ATOM 1931 N N . GLU B 1 90 ? -16.25 -16.344 -0.347 1 95.94 90 GLU B N 1
ATOM 1932 C CA . GLU B 1 90 ? -15.555 -17.062 -1.407 1 95.94 90 GLU B CA 1
ATOM 1933 C C . GLU B 1 90 ? -15.883 -16.484 -2.779 1 95.94 90 GLU B C 1
ATOM 1935 O O . GLU B 1 90 ? -15.008 -16.359 -3.637 1 95.94 90 GLU B O 1
ATOM 1940 N N . ALA B 1 91 ? -17.141 -16.203 -2.98 1 94.19 91 ALA B N 1
ATOM 1941 C CA . ALA B 1 91 ? -17.547 -15.633 -4.266 1 94.19 91 ALA B CA 1
ATOM 1942 C C . ALA B 1 91 ? -16.812 -14.328 -4.543 1 94.19 91 ALA B C 1
ATOM 1944 O O . ALA B 1 91 ? -16.375 -14.078 -5.672 1 94.19 91 ALA B O 1
ATOM 1945 N N . THR B 1 92 ? -16.609 -13.477 -3.486 1 90.75 92 THR B N 1
ATOM 1946 C CA . THR B 1 92 ? -15.898 -12.211 -3.607 1 90.75 92 THR B CA 1
ATOM 1947 C C . THR B 1 92 ? -14.422 -12.453 -3.906 1 90.75 92 THR B C 1
ATOM 1949 O O . THR B 1 92 ? -13.836 -11.797 -4.773 1 90.75 92 THR B O 1
ATOM 1952 N N . VAL B 1 93 ? -13.883 -13.398 -3.252 1 93.81 93 VAL B N 1
ATOM 1953 C CA . VAL B 1 93 ? -12.477 -13.734 -3.461 1 93.81 93 VAL B CA 1
ATOM 1954 C C . VAL B 1 93 ? -12.266 -14.219 -4.895 1 93.81 93 VAL B C 1
ATOM 1956 O O . VAL B 1 93 ? -11.336 -13.781 -5.574 1 93.81 93 VAL B O 1
ATOM 1959 N N . LYS B 1 94 ? -13.125 -15.078 -5.316 1 93.69 94 LYS B N 1
ATOM 1960 C CA . LYS B 1 94 ? -13.023 -15.617 -6.668 1 93.69 94 LYS B CA 1
ATOM 1961 C C . LYS B 1 94 ? -13.039 -14.5 -7.711 1 93.69 94 LYS B C 1
ATOM 1963 O O . LYS B 1 94 ? -12.203 -14.477 -8.617 1 93.69 94 LYS B O 1
ATOM 1968 N N . ARG B 1 95 ? -13.945 -13.641 -7.566 1 90.75 95 ARG B N 1
ATOM 1969 C CA . ARG B 1 95 ? -14.07 -12.531 -8.508 1 90.75 95 ARG B CA 1
ATOM 1970 C C . ARG B 1 95 ? -12.844 -11.625 -8.461 1 90.75 95 ARG B C 1
ATOM 1972 O O . ARG B 1 95 ? -12.359 -11.18 -9.5 1 90.75 95 ARG B O 1
ATOM 1979 N N . LEU B 1 96 ? -12.438 -11.336 -7.27 1 89.62 96 LEU B N 1
ATOM 1980 C CA . LEU B 1 96 ? -11.273 -10.469 -7.109 1 89.62 96 LEU B CA 1
ATOM 1981 C C . LEU B 1 96 ? -10.031 -11.102 -7.738 1 89.62 96 LEU B C 1
ATOM 1983 O O . LEU B 1 96 ? -9.289 -10.43 -8.461 1 89.62 96 LEU B O 1
ATOM 1987 N N . MET B 1 97 ? -9.883 -12.398 -7.496 1 92.06 97 MET B N 1
ATOM 1988 C CA . MET B 1 97 ? -8.703 -13.07 -8.031 1 92.06 97 MET B CA 1
ATOM 1989 C C . MET B 1 97 ? -8.734 -13.078 -9.555 1 92.06 97 MET B C 1
ATOM 1991 O O . MET B 1 97 ? -7.703 -12.883 -10.203 1 92.06 97 MET B O 1
ATOM 1995 N N . ALA B 1 98 ? -9.852 -13.258 -10.086 1 90 98 ALA B N 1
ATOM 1996 C CA . ALA B 1 98 ? -10 -13.195 -11.539 1 90 98 ALA B CA 1
ATOM 1997 C C . ALA B 1 98 ? -9.656 -11.812 -12.062 1 90 98 ALA B C 1
ATOM 1999 O O . ALA B 1 98 ? -8.977 -11.68 -13.086 1 90 98 ALA B O 1
ATOM 2000 N N . ALA B 1 99 ? -10.141 -10.789 -11.391 1 87.44 99 ALA B N 1
ATOM 2001 C CA . ALA B 1 99 ? -9.883 -9.406 -11.797 1 87.44 99 ALA B CA 1
ATOM 2002 C C . ALA B 1 99 ? -8.391 -9.078 -11.695 1 87.44 99 ALA B C 1
ATOM 2004 O O . ALA B 1 99 ? -7.844 -8.398 -12.57 1 87.44 99 ALA B O 1
ATOM 2005 N N . LEU B 1 100 ? -7.762 -9.516 -10.625 1 89.69 100 LEU B N 1
ATOM 2006 C CA . LEU B 1 100 ? -6.34 -9.266 -10.422 1 89.69 100 LEU B CA 1
ATOM 2007 C C . LEU B 1 100 ? -5.508 -9.961 -11.492 1 89.69 100 LEU B C 1
ATOM 2009 O O . LEU B 1 100 ? -4.492 -9.422 -11.945 1 89.69 100 LEU B O 1
ATOM 2013 N N . ARG B 1 101 ? -5.934 -11.102 -11.891 1 91 101 ARG B N 1
ATOM 2014 C CA . ARG B 1 101 ? -5.266 -11.812 -12.977 1 91 101 ARG B CA 1
ATOM 2015 C C . ARG B 1 101 ? -5.402 -11.047 -14.289 1 91 101 ARG B C 1
ATOM 2017 O O . ARG B 1 101 ? -4.422 -10.867 -15.016 1 91 101 ARG B O 1
ATOM 2024 N N . LYS B 1 102 ? -6.613 -10.648 -14.547 1 87.56 102 LYS B N 1
ATOM 2025 C CA . LYS B 1 102 ? -6.883 -9.898 -15.773 1 87.56 102 LYS B CA 1
ATOM 2026 C C . LYS B 1 102 ? -6.047 -8.625 -15.836 1 87.56 102 LYS B C 1
ATOM 2028 O O . LYS B 1 102 ? -5.578 -8.234 -16.906 1 87.56 102 LYS B O 1
ATOM 2033 N N . ALA B 1 103 ? -5.809 -8.016 -14.672 1 85.62 103 ALA B N 1
ATOM 2034 C CA . ALA B 1 103 ? -5.059 -6.762 -14.586 1 85.62 103 ALA B CA 1
ATOM 2035 C C . ALA B 1 103 ? -3.559 -7.031 -14.484 1 85.62 103 ALA B C 1
ATOM 2037 O O . ALA B 1 103 ? -2.766 -6.098 -14.32 1 85.62 103 ALA B O 1
ATOM 2038 N N . ASN B 1 104 ? -3.082 -8.281 -14.461 1 88.62 104 ASN B N 1
ATOM 2039 C CA . ASN B 1 104 ? -1.69 -8.711 -14.375 1 88.62 104 ASN B CA 1
ATOM 2040 C C . ASN B 1 104 ? -1.061 -8.312 -13.047 1 88.62 104 ASN B C 1
ATOM 2042 O O . ASN B 1 104 ? 0.109 -7.93 -13 1 88.62 104 ASN B O 1
ATOM 2046 N N . VAL B 1 105 ? -1.9 -8.367 -12.047 1 91.06 105 VAL B N 1
ATOM 2047 C CA . VAL B 1 105 ? -1.421 -8.117 -10.695 1 91.06 105 VAL B CA 1
ATOM 2048 C C . VAL B 1 105 ? -0.993 -9.43 -10.047 1 91.06 105 VAL B C 1
ATOM 2050 O O . VAL B 1 105 ? -0.088 -9.453 -9.211 1 91.06 105 VAL B O 1
ATOM 2053 N N . VAL B 1 106 ? -1.653 -10.492 -10.445 1 93.5 106 VAL B N 1
ATOM 2054 C CA . VAL B 1 106 ? -1.298 -11.828 -9.977 1 93.5 106 VAL B CA 1
ATOM 2055 C C . VAL B 1 106 ? -1.337 -12.812 -11.141 1 93.5 106 VAL B C 1
ATOM 2057 O O . VAL B 1 106 ? -2.072 -12.609 -12.109 1 93.5 106 VAL B O 1
ATOM 2060 N N . LYS B 1 107 ? -0.55 -13.797 -11.016 1 94.81 107 LYS B N 1
ATOM 2061 C CA . LYS B 1 107 ? -0.638 -14.984 -11.859 1 94.81 107 LYS B CA 1
ATOM 2062 C C . LYS B 1 107 ? -0.857 -16.234 -11.016 1 94.81 107 LYS B C 1
ATOM 2064 O O . LYS B 1 107 ? -0.454 -16.297 -9.852 1 94.81 107 LYS B O 1
ATOM 2069 N N . LEU B 1 108 ? -1.609 -17.109 -11.539 1 93.44 108 LEU B N 1
ATOM 2070 C CA . LEU B 1 108 ? -1.846 -18.391 -10.883 1 93.44 108 LEU B CA 1
ATOM 2071 C C . LEU B 1 108 ? -0.979 -19.484 -11.5 1 93.44 108 LEU B C 1
ATOM 2073 O O . LEU B 1 108 ? -1.022 -19.703 -12.719 1 93.44 108 LEU B O 1
ATOM 2077 N N . GLU B 1 109 ? -0.174 -19.938 -10.617 1 89.31 109 GLU B N 1
ATOM 2078 C CA . GLU B 1 109 ? 0.508 -21.172 -10.984 1 89.31 109 GLU B CA 1
ATOM 2079 C C . GLU B 1 109 ? -0.31 -22.391 -10.586 1 89.31 109 GLU B C 1
ATOM 2081 O O . GLU B 1 109 ? -1.446 -22.266 -10.125 1 89.31 109 GLU B O 1
ATOM 2086 N N . TYR B 1 110 ? 0.149 -23.688 -10.703 1 82.19 110 TYR B N 1
ATOM 2087 C CA . TYR B 1 110 ? -0.587 -24.906 -10.359 1 82.19 110 TYR B CA 1
ATOM 2088 C C . TYR B 1 110 ? -0.785 -25.016 -8.852 1 82.19 110 TYR B C 1
ATOM 2090 O O . TYR B 1 110 ? 0.05 -24.547 -8.078 1 82.19 110 TYR B O 1
ATOM 2098 N N . GLY B 1 111 ? -2.01 -25.531 -8.438 1 81.38 111 GLY B N 1
ATOM 2099 C CA . GLY B 1 111 ? -2.23 -25.938 -7.055 1 81.38 111 GLY B CA 1
ATOM 2100 C C . GLY B 1 111 ? -2.449 -24.766 -6.117 1 81.38 111 GLY B C 1
ATOM 2101 O O . GLY B 1 111 ? -2.037 -24.812 -4.953 1 81.38 111 GLY B O 1
ATOM 2102 N N . GLY B 1 112 ? -2.99 -23.625 -6.555 1 87.88 112 GLY B N 1
ATOM 2103 C CA . GLY B 1 112 ? -3.285 -22.531 -5.648 1 87.88 112 GLY B CA 1
ATOM 2104 C C . GLY B 1 112 ? -2.068 -21.688 -5.312 1 87.88 112 GLY B C 1
ATOM 2105 O O . GLY B 1 112 ? -1.961 -21.156 -4.207 1 87.88 112 GLY B O 1
ATOM 2106 N N . ARG B 1 113 ? -1.066 -21.688 -6.18 1 94.25 113 ARG B N 1
ATOM 2107 C CA . ARG B 1 113 ? 0.124 -20.859 -6.02 1 94.25 113 ARG B CA 1
ATOM 2108 C C . ARG B 1 113 ? -0.023 -19.547 -6.77 1 94.25 113 ARG B C 1
ATOM 2110 O O . ARG B 1 113 ? 0.1 -19.5 -7.996 1 94.25 113 ARG B O 1
ATOM 2117 N N . TRP B 1 114 ? -0.345 -18.531 -5.977 1 96.62 114 TRP B N 1
ATOM 2118 C CA . TRP B 1 114 ? -0.523 -17.188 -6.52 1 96.62 114 TRP B CA 1
ATOM 2119 C C . TRP B 1 114 ? 0.78 -16.391 -6.461 1 96.62 114 TRP B C 1
ATOM 2121 O O . TRP B 1 114 ? 1.407 -16.297 -5.402 1 96.62 114 TRP B O 1
ATOM 2131 N N . VAL B 1 115 ? 1.211 -15.883 -7.605 1 96.81 115 VAL B N 1
ATOM 2132 C CA . VAL B 1 115 ? 2.43 -15.078 -7.645 1 96.81 115 VAL B CA 1
ATOM 2133 C C . VAL B 1 115 ? 2.078 -13.625 -7.945 1 96.81 115 VAL B C 1
ATOM 2135 O O . VAL B 1 115 ? 1.53 -13.312 -9.008 1 96.81 115 VAL B O 1
ATOM 2138 N N . LEU B 1 116 ? 2.367 -12.75 -6.98 1 96.06 116 LEU B N 1
ATOM 2139 C CA . LEU B 1 116 ? 2.094 -11.336 -7.168 1 96.06 116 LEU B CA 1
ATOM 2140 C C . LEU B 1 116 ? 3.129 -10.695 -8.094 1 96.06 116 LEU B C 1
ATOM 2142 O O . LEU B 1 116 ? 4.324 -10.992 -7.984 1 96.06 116 LEU B O 1
ATOM 2146 N N . ASN B 1 117 ? 2.73 -9.805 -8.953 1 93.94 117 ASN B N 1
ATOM 2147 C CA . ASN B 1 117 ? 3.586 -9.094 -9.898 1 93.94 117 ASN B CA 1
ATOM 2148 C C . ASN B 1 117 ? 4.605 -8.219 -9.18 1 93.94 117 ASN B C 1
ATOM 2150 O O . ASN B 1 117 ? 4.234 -7.262 -8.492 1 93.94 117 ASN B O 1
ATOM 2154 N N . PRO B 1 118 ? 5.879 -8.539 -9.328 1 94.81 118 PRO B N 1
ATOM 2155 C CA . PRO B 1 118 ? 6.898 -7.758 -8.617 1 94.81 118 PRO B CA 1
ATOM 2156 C C . PRO B 1 118 ? 7.035 -6.336 -9.156 1 94.81 118 PRO B C 1
ATOM 2158 O O . PRO B 1 118 ? 7.699 -5.5 -8.539 1 94.81 118 PRO B O 1
ATOM 2161 N N . ALA B 1 119 ? 6.477 -6.078 -10.328 1 89.56 119 ALA B N 1
ATOM 2162 C CA . ALA B 1 119 ? 6.414 -4.699 -10.82 1 89.56 119 ALA B CA 1
ATOM 2163 C C . ALA B 1 119 ? 5.371 -3.893 -10.047 1 89.56 119 ALA B C 1
ATOM 2165 O O . ALA B 1 119 ? 5.355 -2.662 -10.117 1 89.56 119 ALA B O 1
ATOM 2166 N N . VAL B 1 120 ? 4.508 -4.613 -9.32 1 91.38 120 VAL B N 1
ATOM 2167 C CA . VAL B 1 120 ? 3.434 -3.963 -8.578 1 91.38 120 VAL B CA 1
ATOM 2168 C C . VAL B 1 120 ? 3.77 -3.947 -7.094 1 91.38 120 VAL B C 1
ATOM 2170 O O . VAL B 1 120 ? 3.564 -2.938 -6.414 1 91.38 120 VAL B O 1
ATOM 2173 N N . VAL B 1 121 ? 4.215 -5.059 -6.629 1 92.88 121 VAL B N 1
ATOM 2174 C CA . VAL B 1 121 ? 4.492 -5.172 -5.203 1 92.88 121 VAL B CA 1
ATOM 2175 C C . VAL B 1 121 ? 5.723 -6.051 -4.984 1 92.88 121 VAL B C 1
ATOM 2177 O O . VAL B 1 121 ? 5.906 -7.055 -5.676 1 92.88 121 VAL B O 1
ATOM 2180 N N . PHE B 1 122 ? 6.543 -5.664 -4.055 1 93 122 PHE B N 1
ATOM 2181 C CA . PHE B 1 122 ? 7.719 -6.453 -3.707 1 93 122 PHE B CA 1
ATOM 2182 C C . PHE B 1 122 ? 8.227 -6.082 -2.32 1 93 122 PHE B C 1
ATOM 2184 O O . PHE B 1 122 ? 8.102 -4.93 -1.894 1 93 122 PHE B O 1
ATOM 2191 N N . LYS B 1 123 ? 8.688 -7.086 -1.628 1 90.31 123 LYS B N 1
ATOM 2192 C CA . LYS B 1 123 ? 9.391 -6.859 -0.366 1 90.31 123 LYS B CA 1
ATOM 2193 C C . LYS B 1 123 ? 10.852 -7.281 -0.465 1 90.31 123 LYS B C 1
ATOM 2195 O O . LYS B 1 123 ? 11.156 -8.469 -0.592 1 90.31 123 LYS B O 1
ATOM 2200 N N . GLY B 1 124 ? 11.75 -6.305 -0.429 1 85.88 124 GLY B N 1
ATOM 2201 C CA . GLY B 1 124 ? 13.164 -6.633 -0.543 1 85.88 124 GLY B CA 1
ATOM 2202 C C . GLY B 1 124 ? 13.922 -5.691 -1.454 1 85.88 124 GLY B C 1
ATOM 2203 O O . GLY B 1 124 ? 13.414 -4.629 -1.822 1 85.88 124 GLY B O 1
ATOM 2204 N N . GLY B 1 125 ? 15.148 -6.086 -1.769 1 82.38 125 GLY B N 1
ATOM 2205 C CA . GLY B 1 125 ? 16.031 -5.242 -2.553 1 82.38 125 GLY B CA 1
ATOM 2206 C C . GLY B 1 125 ? 15.82 -5.387 -4.051 1 82.38 125 GLY B C 1
ATOM 2207 O O . GLY B 1 125 ? 15.109 -6.285 -4.5 1 82.38 125 GLY B O 1
ATOM 2208 N N . HIS B 1 126 ? 16.438 -4.535 -4.762 1 83.12 126 HIS B N 1
ATOM 2209 C CA . HIS B 1 126 ? 16.281 -4.438 -6.211 1 83.12 126 HIS B CA 1
ATOM 2210 C C . HIS B 1 126 ? 16.719 -5.727 -6.898 1 83.12 126 HIS B C 1
ATOM 2212 O O . HIS B 1 126 ? 16 -6.238 -7.766 1 83.12 126 HIS B O 1
ATOM 2218 N N . SER B 1 127 ? 17.891 -6.215 -6.555 1 82.38 127 SER B N 1
ATOM 2219 C CA . SER B 1 127 ? 18.406 -7.402 -7.227 1 82.38 127 SER B CA 1
ATOM 2220 C C . SER B 1 127 ? 17.469 -8.586 -7.078 1 82.38 127 SER B C 1
ATOM 2222 O O . SER B 1 127 ? 17.219 -9.312 -8.039 1 82.38 127 SER B O 1
ATOM 2224 N N . ARG B 1 128 ? 16.938 -8.797 -5.898 1 89.94 128 ARG B N 1
ATOM 2225 C CA . ARG B 1 128 ? 15.977 -9.867 -5.668 1 89.94 128 ARG B CA 1
ATOM 2226 C C . ARG B 1 128 ? 14.688 -9.633 -6.453 1 89.94 128 ARG B C 1
ATOM 2228 O O . ARG B 1 128 ? 14.125 -10.562 -7.027 1 89.94 128 ARG B O 1
ATOM 2235 N N . ARG B 1 129 ? 14.25 -8.406 -6.484 1 89.62 129 ARG B N 1
ATOM 2236 C CA . ARG B 1 129 ? 13.047 -8.078 -7.238 1 89.62 129 ARG B CA 1
ATOM 2237 C C . ARG B 1 129 ? 13.211 -8.43 -8.711 1 89.62 129 ARG B C 1
ATOM 2239 O O . ARG B 1 129 ? 12.305 -8.992 -9.328 1 89.62 129 ARG B O 1
ATOM 2246 N N . MET B 1 130 ? 14.375 -8.117 -9.266 1 89.12 130 MET B N 1
ATOM 2247 C CA . MET B 1 130 ? 14.617 -8.375 -10.688 1 89.12 130 MET B CA 1
ATOM 2248 C C . MET B 1 130 ? 14.57 -9.867 -10.984 1 89.12 130 MET B C 1
ATOM 2250 O O . MET B 1 130 ? 14.023 -10.289 -12 1 89.12 130 MET B O 1
ATOM 2254 N N . ASN B 1 131 ? 15.125 -10.625 -10.062 1 92.06 131 ASN B N 1
ATOM 2255 C CA . ASN B 1 131 ? 15.07 -12.078 -10.234 1 92.06 131 ASN B CA 1
ATOM 2256 C C . ASN B 1 131 ? 13.633 -12.586 -10.25 1 92.06 131 ASN B C 1
ATOM 2258 O O . ASN B 1 131 ? 13.266 -13.406 -11.094 1 92.06 131 ASN B O 1
ATOM 2262 N N . VAL B 1 132 ? 12.844 -12.109 -9.359 1 94.62 132 VAL B N 1
ATOM 2263 C CA . VAL B 1 132 ? 11.445 -12.531 -9.273 1 94.62 132 VAL B CA 1
ATOM 2264 C C . VAL B 1 132 ? 10.688 -12.031 -10.5 1 94.62 132 VAL B C 1
ATOM 2266 O O . VAL B 1 132 ? 9.805 -12.719 -11.016 1 94.62 132 VAL B O 1
ATOM 2269 N N . LEU B 1 133 ? 11.047 -10.852 -11 1 93 133 LEU B N 1
ATOM 2270 C CA . LEU B 1 133 ? 10.406 -10.273 -12.18 1 93 133 LEU B CA 1
ATOM 2271 C C . LEU B 1 133 ? 10.648 -11.133 -13.414 1 93 133 LEU B C 1
ATOM 2273 O O . LEU B 1 133 ? 9.734 -11.383 -14.195 1 93 133 LEU B O 1
ATOM 2277 N N . ILE B 1 134 ? 11.836 -11.578 -13.586 1 89.88 134 ILE B N 1
ATOM 2278 C CA . ILE B 1 134 ? 12.188 -12.43 -14.719 1 89.88 134 ILE B CA 1
ATOM 2279 C C . ILE B 1 134 ? 11.375 -13.727 -14.664 1 89.88 134 ILE B C 1
ATOM 2281 O O . ILE B 1 134 ? 10.812 -14.148 -15.672 1 89.88 134 ILE B O 1
ATOM 2285 N N . ARG B 1 135 ? 11.32 -14.289 -13.484 1 94 135 ARG B N 1
ATOM 2286 C CA . ARG B 1 135 ? 10.523 -15.5 -13.305 1 94 135 ARG B CA 1
ATOM 2287 C C . ARG B 1 135 ? 9.055 -15.234 -13.602 1 94 135 ARG B C 1
ATOM 2289 O O . ARG B 1 135 ? 8.414 -16.016 -14.305 1 94 135 ARG B O 1
ATOM 2296 N N . TYR B 1 136 ? 8.508 -14.188 -13.07 1 94.31 136 TYR B N 1
ATOM 2297 C CA . TYR B 1 136 ? 7.109 -13.812 -13.266 1 94.31 136 TYR B CA 1
ATOM 2298 C C . TYR B 1 136 ? 6.781 -13.688 -14.75 1 94.31 136 TYR B C 1
ATOM 2300 O O . TYR B 1 136 ? 5.73 -14.141 -15.203 1 94.31 136 TYR B O 1
ATOM 2308 N N . GLN B 1 137 ? 7.695 -13.117 -15.508 1 89.5 137 GLN B N 1
ATOM 2309 C CA . GLN B 1 137 ? 7.484 -12.859 -16.938 1 89.5 137 GLN B CA 1
ATOM 2310 C C . GLN B 1 137 ? 7.527 -14.156 -17.734 1 89.5 137 GLN B C 1
ATOM 2312 O O . GLN B 1 137 ? 6.918 -14.258 -18.797 1 89.5 137 GLN B O 1
ATOM 2317 N N . SER B 1 138 ? 8.211 -15.102 -17.266 1 89.94 138 SER B N 1
ATOM 2318 C CA . SER B 1 138 ? 8.336 -16.375 -17.969 1 89.94 138 SER B CA 1
ATOM 2319 C C . SER B 1 138 ? 7.141 -17.281 -17.688 1 89.94 138 SER B C 1
ATOM 2321 O O . SER B 1 138 ? 6.938 -18.281 -18.375 1 89.94 138 SER B O 1
ATOM 2323 N N . MET B 1 139 ? 6.359 -16.938 -16.672 1 89.88 139 MET B N 1
ATOM 2324 C CA . MET B 1 139 ? 5.215 -17.766 -16.266 1 89.88 139 MET B CA 1
ATOM 2325 C C . MET B 1 139 ? 4.102 -17.672 -17.312 1 89.88 139 MET B C 1
ATOM 2327 O O . MET B 1 139 ? 3.842 -16.609 -17.859 1 89.88 139 MET B O 1
ATOM 2331 N N . GLU B 1 140 ? 3.574 -18.891 -17.703 1 78 140 GLU B N 1
ATOM 2332 C CA . GLU B 1 140 ? 2.381 -18.922 -18.531 1 78 140 GLU B CA 1
ATOM 2333 C C . GLU B 1 140 ? 1.116 -18.719 -17.703 1 78 140 GLU B C 1
ATOM 2335 O O . GLU B 1 140 ? 1.049 -19.156 -16.562 1 78 140 GLU B O 1
ATOM 2340 N N . GLN B 1 141 ? 0.264 -17.75 -18.094 1 67.5 141 GLN B N 1
ATOM 2341 C CA . GLN B 1 141 ? -0.98 -17.562 -17.359 1 67.5 141 GLN B CA 1
ATOM 2342 C C . GLN B 1 141 ? -1.957 -18.703 -17.625 1 67.5 141 GLN B C 1
ATOM 2344 O O . GLN B 1 141 ? -2.133 -19.125 -18.766 1 67.5 141 GLN B O 1
ATOM 2349 N N . GLN B 1 142 ? -2.162 -19.547 -16.609 1 60.5 142 GLN B N 1
ATOM 2350 C CA . GLN B 1 142 ? -3.217 -20.531 -16.812 1 60.5 142 GLN B CA 1
ATOM 2351 C C . GLN B 1 142 ? -4.512 -19.875 -17.266 1 60.5 142 GLN B C 1
ATOM 2353 O O . GLN B 1 142 ? -4.867 -18.797 -16.812 1 60.5 142 GLN B O 1
ATOM 2358 N N . GLN B 1 143 ? -4.883 -20.234 -18.531 1 56.19 143 GLN B N 1
ATOM 2359 C CA . GLN B 1 143 ? -6.168 -19.781 -19.047 1 56.19 143 GLN B CA 1
ATOM 2360 C C . GLN B 1 143 ? -7.258 -19.875 -17.984 1 56.19 143 GLN B C 1
ATOM 2362 O O . GLN B 1 143 ? -7.324 -20.844 -17.234 1 56.19 143 GLN B O 1
ATOM 2367 N N . LEU B 1 144 ? -7.781 -18.891 -17.516 1 52.31 144 LEU B N 1
ATOM 2368 C CA . LEU B 1 144 ? -8.797 -18.688 -16.484 1 52.31 144 LEU B CA 1
ATOM 2369 C C . LEU B 1 144 ? -10.039 -19.531 -16.781 1 52.31 144 LEU B C 1
ATOM 2371 O O . LEU B 1 144 ? -10.82 -19.203 -17.672 1 52.31 144 LEU B O 1
ATOM 2375 N N . PRO B 1 145 ? -10.203 -20.859 -17.062 1 47.19 145 PRO B N 1
ATOM 2376 C CA . PRO B 1 145 ? -11.586 -21.281 -16.828 1 47.19 145 PRO B CA 1
ATOM 2377 C C . PRO B 1 145 ? -12.055 -20.984 -15.398 1 47.19 145 PRO B C 1
ATOM 2379 O O . PRO B 1 145 ? -11.586 -21.609 -14.453 1 47.19 145 PRO B O 1
ATOM 2382 N N . LEU B 1 146 ? -11.773 -19.969 -14.688 1 46.47 146 LEU B N 1
ATOM 2383 C CA . LEU B 1 146 ? -12.328 -20.094 -13.344 1 46.47 146 LEU B CA 1
ATOM 2384 C C . LEU B 1 146 ? -13.766 -20.594 -13.391 1 46.47 146 LEU B C 1
ATOM 2386 O O . LEU B 1 146 ? -14.703 -19.797 -13.391 1 46.47 146 LEU B O 1
ATOM 2390 N N . GLU B 1 147 ? -14.18 -21.266 -14.336 1 42 147 GLU B N 1
ATOM 2391 C CA . GLU B 1 147 ? -15.492 -21.875 -14.133 1 42 147 GLU B CA 1
ATOM 2392 C C . GLU B 1 147 ? -15.594 -22.531 -12.758 1 42 147 GLU B C 1
ATOM 2394 O O . GLU B 1 147 ? -14.773 -23.375 -12.406 1 42 147 GLU B O 1
ATOM 2399 N N . LEU B 1 148 ? -15.977 -21.781 -11.742 1 42.94 148 LEU B N 1
ATOM 2400 C CA . LEU B 1 148 ? -16.422 -22.469 -10.531 1 42.94 148 LEU B CA 1
ATOM 2401 C C . LEU B 1 148 ? -17.203 -23.734 -10.883 1 42.94 148 LEU B C 1
ATOM 2403 O O . LEU B 1 148 ? -18.047 -23.719 -11.773 1 42.94 148 LEU B O 1
ATOM 2407 N N . PRO B 1 149 ? -16.594 -24.844 -10.703 1 39.88 149 PRO B N 1
ATOM 2408 C CA . PRO B 1 149 ? -17.328 -26.078 -10.938 1 39.88 149 PRO B CA 1
ATOM 2409 C C . PRO B 1 149 ? -18.766 -26.016 -10.43 1 39.88 149 PRO B C 1
ATOM 2411 O O . PRO B 1 149 ? -19.547 -26.953 -10.633 1 39.88 149 PRO B O 1
ATOM 2414 N N . GLY B 1 150 ? -19.094 -25.078 -9.578 1 39.78 150 GLY B N 1
ATOM 2415 C CA . GLY B 1 150 ? -20.391 -25.234 -8.953 1 39.78 150 GLY B CA 1
ATOM 2416 C C . GLY B 1 150 ? -21.547 -25.141 -9.945 1 39.78 150 GLY B C 1
ATOM 2417 O O . GLY B 1 150 ? -22.703 -25.219 -9.555 1 39.78 150 GLY B O 1
ATOM 2418 N N . ASN B 1 151 ? -21.344 -24.484 -11.094 1 39.38 151 ASN B N 1
ATOM 2419 C CA . ASN B 1 151 ? -22.625 -24.453 -11.805 1 39.38 151 ASN B CA 1
ATOM 2420 C C . ASN B 1 151 ? -22.969 -25.797 -12.43 1 39.38 151 ASN B C 1
ATOM 2422 O O . ASN B 1 151 ? -22.859 -25.953 -13.648 1 39.38 151 ASN B O 1
ATOM 2426 N N . GLN B 1 152 ? -22.25 -26.891 -12.078 1 35.69 152 GLN B N 1
ATOM 2427 C CA . GLN B 1 152 ? -22.844 -28.125 -12.562 1 35.69 152 GLN B CA 1
ATOM 2428 C C . GLN B 1 152 ? -24.25 -28.312 -12.008 1 35.69 152 GLN B C 1
ATOM 2430 O O . GLN B 1 152 ? -24.422 -28.5 -10.805 1 35.69 152 GLN B O 1
ATOM 2435 N N . LYS B 1 153 ? -25.359 -27.594 -12.453 1 36.31 153 LYS B N 1
ATOM 2436 C CA . LYS B 1 153 ? -26.75 -28 -12.344 1 36.31 153 LYS B CA 1
ATOM 2437 C C . LYS B 1 153 ? -26.906 -29.5 -12.508 1 36.31 153 LYS B C 1
ATOM 2439 O O . LYS B 1 153 ? -26.391 -30.094 -13.453 1 36.31 153 LYS B O 1
ATOM 2444 N N . LYS B 1 154 ? -27.234 -30.219 -11.469 1 37.12 154 LYS B N 1
ATOM 2445 C CA . LYS B 1 154 ? -27.875 -31.531 -11.406 1 37.12 154 LYS B CA 1
ATOM 2446 C C . LYS B 1 154 ? -28.953 -31.656 -12.492 1 37.12 154 LYS B C 1
ATOM 2448 O O . LYS B 1 154 ? -29.969 -30.969 -12.453 1 37.12 154 LYS B O 1
ATOM 2453 N N . ALA B 1 155 ? -28.672 -31.75 -13.672 1 33.31 155 ALA B N 1
ATOM 2454 C CA . ALA B 1 155 ? -29.656 -32.281 -14.602 1 33.31 155 ALA B CA 1
ATOM 2455 C C . ALA B 1 155 ? -30.281 -33.562 -14.07 1 33.31 155 ALA B C 1
ATOM 2457 O O . ALA B 1 155 ? -31.203 -34.125 -14.68 1 33.31 155 ALA B O 1
ATOM 2458 N N . ALA B 1 156 ? -30.297 -33.938 -12.719 1 28.03 156 ALA B N 1
ATOM 2459 C CA . ALA B 1 156 ? -31.141 -35.125 -12.492 1 28.03 156 ALA B CA 1
ATOM 2460 C C . ALA B 1 156 ? -32.594 -34.719 -12.32 1 28.03 156 ALA B C 1
ATOM 2462 O O . ALA B 1 156 ? -32.906 -33.625 -11.836 1 28.03 156 ALA B O 1
#

InterPro domains:
  IPR008813 Plasmid replication protein, RepL [PF05732] (5-143)
  IPR036388 Winged helix-like DNA-binding domain superfamily [G3DSA:1.10.10.10] (60-125)
  IPR036390 Winged helix DNA-binding domain superfamily [SSF46785] (58-119)